Protein AF-A0A4Q4N2P2-F1 (afdb_monomer_lite)

Radius of gyration: 70.3 Å; chains: 1; bounding box: 138×31×185 Å

Sequence (192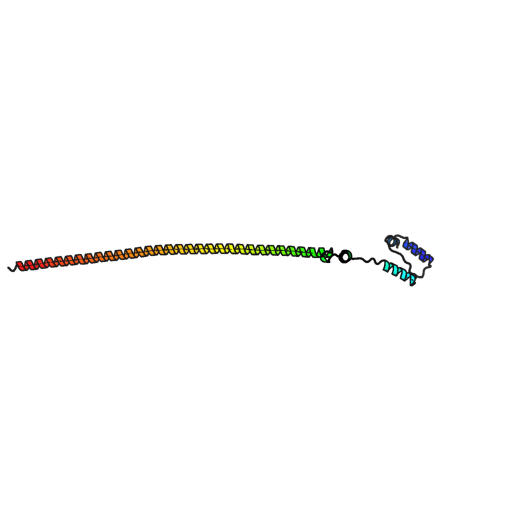 aa):
MWDITDEDIGITREKELEQKPQLWKRMIDHGSCVFRHDEGKASALKIIDYLVQMKRPVTLDIQREMVDQNLDLIDTSAGSEVASAVKAVIERYERKLEEVEKGLKEAFDQKLQVEREILEAVRKEQQEILAKQREDMQSLHVSHMQLIEEQKRRFEESQISAKEDIATELEKQKKQLKERYLRDMHDRCMVM

Structure (mmCIF, N/CA/C/O backbone):
data_AF-A0A4Q4N2P2-F1
#
_entry.id   AF-A0A4Q4N2P2-F1
#
loop_
_atom_site.group_PDB
_atom_site.id
_atom_site.type_symbol
_atom_site.label_atom_id
_atom_site.label_alt_id
_atom_site.label_comp_id
_atom_site.label_asym_id
_atom_site.label_entity_id
_atom_site.label_seq_id
_atom_site.pdbx_PDB_ins_code
_atom_site.Cartn_x
_atom_site.Cartn_y
_atom_site.Cartn_z
_atom_site.occupancy
_atom_site.B_iso_or_equiv
_atom_site.auth_seq_id
_atom_site.auth_comp_id
_atom_site.auth_asym_id
_atom_site.auth_atom_id
_atom_site.pdbx_PDB_model_num
ATOM 1 N N . MET A 1 1 ? 64.417 6.767 -47.288 1.00 48.72 1 MET A N 1
ATOM 2 C CA . MET A 1 1 ? 64.018 7.333 -48.590 1.00 48.72 1 MET A CA 1
ATOM 3 C C . MET A 1 1 ? 63.721 6.137 -49.476 1.00 48.72 1 MET A C 1
ATOM 5 O O . MET A 1 1 ? 64.627 5.348 -49.702 1.00 48.72 1 MET A O 1
ATOM 9 N N . TRP A 1 2 ? 62.451 5.886 -49.794 1.00 58.25 2 TRP A N 1
ATOM 10 C CA . TRP A 1 2 ? 62.002 4.645 -50.456 1.00 58.25 2 TRP A CA 1
ATOM 11 C C . TRP A 1 2 ? 62.152 4.704 -51.988 1.00 58.25 2 TRP A C 1
ATOM 13 O O . TRP A 1 2 ? 61.822 3.749 -52.681 1.00 58.25 2 TRP A O 1
ATOM 23 N N . ASP A 1 3 ? 62.739 5.792 -52.486 1.00 59.00 3 ASP A N 1
ATOM 24 C CA . ASP A 1 3 ? 62.852 6.171 -53.896 1.00 59.00 3 ASP A CA 1
ATOM 25 C C . ASP A 1 3 ? 64.165 5.698 -54.560 1.00 59.00 3 ASP A C 1
ATOM 27 O O . ASP A 1 3 ? 64.704 6.318 -55.467 1.00 59.00 3 ASP A O 1
ATOM 31 N N . ILE A 1 4 ? 64.749 4.607 -54.051 1.00 61.50 4 ILE A N 1
ATOM 32 C CA . ILE A 1 4 ? 66.074 4.103 -54.480 1.00 61.50 4 ILE A CA 1
ATOM 33 C C . ILE A 1 4 ? 65.929 2.937 -55.480 1.00 61.50 4 ILE A C 1
ATOM 35 O O . ILE A 1 4 ? 66.909 2.317 -55.883 1.00 61.50 4 ILE A O 1
ATOM 39 N N . THR A 1 5 ? 64.702 2.582 -55.868 1.00 66.94 5 THR A N 1
ATOM 40 C CA . THR A 1 5 ? 64.438 1.406 -56.707 1.00 66.94 5 THR A CA 1
ATOM 41 C C . THR A 1 5 ? 63.924 1.826 -58.078 1.00 66.94 5 THR A C 1
ATOM 43 O O . THR A 1 5 ? 63.040 2.668 -58.166 1.00 66.94 5 THR A O 1
ATOM 46 N N . ASP A 1 6 ? 64.458 1.196 -59.125 1.00 78.38 6 ASP A N 1
ATOM 47 C CA . ASP A 1 6 ? 63.992 1.333 -60.507 1.00 78.38 6 ASP A CA 1
ATOM 48 C C . ASP A 1 6 ? 62.477 1.064 -60.622 1.00 78.38 6 ASP A C 1
ATOM 50 O O . ASP A 1 6 ? 61.939 0.177 -59.945 1.00 78.38 6 ASP A O 1
ATOM 54 N N . GLU A 1 7 ? 61.786 1.822 -61.470 1.00 77.25 7 GLU A N 1
ATOM 55 C CA . GLU A 1 7 ? 60.324 1.826 -61.563 1.00 77.25 7 GLU A CA 1
ATOM 56 C C . GLU A 1 7 ? 59.773 0.449 -61.960 1.00 77.25 7 GLU A C 1
ATOM 58 O O . GLU A 1 7 ? 58.797 -0.024 -61.371 1.00 77.25 7 GLU A O 1
ATOM 63 N N . ASP A 1 8 ? 60.461 -0.252 -62.861 1.00 80.50 8 ASP A N 1
ATOM 64 C CA . ASP A 1 8 ? 60.086 -1.598 -63.306 1.00 80.50 8 ASP A CA 1
ATOM 65 C C . ASP A 1 8 ? 60.173 -2.636 -62.175 1.00 80.50 8 ASP A C 1
ATOM 67 O O . ASP A 1 8 ? 59.332 -3.539 -62.044 1.00 80.50 8 ASP A O 1
ATOM 71 N N . ILE A 1 9 ? 61.172 -2.488 -61.300 1.00 82.25 9 ILE A N 1
ATOM 72 C CA . ILE A 1 9 ? 61.335 -3.338 -60.116 1.00 82.25 9 ILE A CA 1
ATOM 73 C C . ILE A 1 9 ? 60.246 -3.000 -59.090 1.00 82.25 9 ILE A C 1
ATOM 75 O O . ILE A 1 9 ? 59.684 -3.909 -58.473 1.00 82.25 9 ILE A O 1
ATOM 79 N N . GLY A 1 10 ? 59.916 -1.715 -58.933 1.00 82.56 10 GLY A N 1
ATOM 80 C CA . GLY A 1 10 ? 58.815 -1.245 -58.093 1.00 82.56 10 GLY A CA 1
ATOM 81 C C . GLY A 1 10 ? 57.474 -1.857 -58.500 1.00 82.56 10 GLY A C 1
ATOM 82 O O . GLY A 1 10 ? 56.809 -2.469 -57.666 1.00 82.56 10 GLY A O 1
ATOM 83 N N . ILE A 1 11 ? 57.133 -1.800 -59.791 1.00 84.06 11 ILE A N 1
ATOM 84 C CA . ILE A 1 11 ? 55.894 -2.376 -60.344 1.00 84.06 11 ILE A CA 1
ATOM 85 C C . ILE A 1 11 ? 55.847 -3.893 -60.134 1.00 84.06 11 ILE A C 1
ATOM 87 O O . ILE A 1 11 ? 54.805 -4.456 -59.794 1.00 84.06 11 ILE A O 1
ATOM 91 N N . THR A 1 12 ? 56.974 -4.580 -60.329 1.00 86.12 12 THR A N 1
ATOM 92 C CA . THR A 1 12 ? 57.041 -6.037 -60.150 1.00 86.12 12 THR A CA 1
ATOM 93 C C . THR A 1 12 ? 56.809 -6.431 -58.689 1.00 86.12 12 THR A C 1
ATOM 95 O O . THR A 1 12 ? 56.056 -7.366 -58.415 1.00 86.12 12 THR A O 1
ATOM 98 N N . ARG A 1 13 ? 57.397 -5.689 -57.743 1.00 87.75 13 ARG A N 1
ATOM 99 C CA . ARG A 1 13 ? 57.210 -5.911 -56.300 1.00 87.75 13 ARG A CA 1
ATOM 100 C C . ARG A 1 13 ? 55.805 -5.549 -55.829 1.00 87.75 13 ARG A C 1
ATOM 102 O O . ARG A 1 13 ? 55.245 -6.267 -55.011 1.00 87.75 13 ARG A O 1
ATOM 109 N N . GLU A 1 14 ? 55.226 -4.473 -56.352 1.00 87.31 14 GLU A N 1
ATOM 110 C CA . GLU A 1 14 ? 53.842 -4.083 -56.065 1.00 87.31 14 GLU A CA 1
ATOM 111 C C . GLU A 1 14 ? 52.872 -5.196 -56.485 1.00 87.31 14 GLU A C 1
ATOM 113 O O . GLU A 1 14 ? 52.090 -5.677 -55.666 1.00 87.31 14 GLU A O 1
ATOM 118 N N . LYS A 1 15 ? 53.027 -5.736 -57.702 1.00 88.00 15 LYS A N 1
ATOM 119 C CA . LYS A 1 15 ? 52.255 -6.904 -58.158 1.00 88.00 15 LYS A CA 1
ATOM 120 C C . LYS A 1 15 ? 52.459 -8.128 -57.269 1.00 88.00 15 LYS A C 1
ATOM 122 O O . LYS A 1 15 ? 51.513 -8.866 -57.004 1.00 88.00 15 LYS A O 1
ATOM 127 N N . GLU A 1 16 ? 53.679 -8.368 -56.802 1.00 90.88 16 GLU A N 1
ATOM 128 C CA . GLU A 1 16 ? 53.975 -9.475 -55.892 1.00 90.88 16 GLU A CA 1
ATOM 129 C C . GLU A 1 16 ? 53.250 -9.320 -54.542 1.00 90.88 16 GLU A C 1
ATOM 131 O O . GLU A 1 16 ? 52.693 -10.295 -54.024 1.00 90.88 16 GLU A O 1
ATOM 136 N N . LEU A 1 17 ? 53.212 -8.100 -53.998 1.00 89.88 17 LEU A N 1
ATOM 137 C CA . LEU A 1 17 ? 52.500 -7.767 -52.763 1.00 89.88 17 LEU A CA 1
ATOM 138 C C . LEU A 1 17 ? 50.990 -7.980 -52.911 1.00 89.88 17 LEU A C 1
ATOM 140 O O . LEU A 1 17 ? 50.369 -8.569 -52.022 1.00 89.88 17 LEU A O 1
ATOM 144 N N . GLU A 1 18 ? 50.416 -7.572 -54.044 1.00 90.38 18 GLU A N 1
ATOM 145 C CA . GLU A 1 18 ? 48.990 -7.737 -54.348 1.00 90.38 18 GLU A CA 1
ATOM 146 C C . GLU A 1 18 ? 48.584 -9.194 -54.604 1.00 90.38 18 GLU A C 1
ATOM 148 O O . GLU A 1 18 ? 47.458 -9.589 -54.308 1.00 90.38 18 GLU A O 1
ATOM 153 N N . GLN A 1 19 ? 49.481 -10.018 -55.153 1.00 90.00 19 GLN A N 1
ATOM 154 C CA . GLN A 1 19 ? 49.144 -11.373 -55.600 1.00 90.00 19 GLN A CA 1
ATOM 155 C C . GLN A 1 19 ? 49.430 -12.469 -54.570 1.00 90.00 19 GLN A C 1
ATOM 157 O O . GLN A 1 19 ? 48.835 -13.549 -54.661 1.00 90.00 19 GLN A O 1
ATOM 162 N N . LYS A 1 20 ? 50.323 -12.241 -53.601 1.00 90.69 20 LYS A N 1
ATOM 163 C CA . LYS A 1 20 ? 50.701 -13.262 -52.613 1.00 90.69 20 LYS A CA 1
ATOM 164 C C . LYS A 1 20 ? 49.760 -13.263 -51.397 1.00 90.69 20 LYS A C 1
ATOM 166 O O . LYS A 1 20 ? 49.695 -12.259 -50.689 1.00 90.69 20 LYS A O 1
ATOM 171 N N . PRO A 1 21 ? 49.089 -14.392 -51.075 1.00 87.69 21 PRO A N 1
ATOM 172 C CA . PRO A 1 21 ? 48.206 -14.517 -49.905 1.00 87.69 21 PRO A CA 1
ATOM 173 C C . PRO A 1 21 ? 48.864 -14.197 -48.560 1.00 87.69 21 PRO A C 1
ATOM 175 O O . PRO A 1 21 ? 48.185 -13.746 -47.644 1.00 87.69 21 PRO A O 1
ATOM 178 N N . GLN A 1 22 ? 50.169 -14.439 -48.429 1.00 90.06 22 GLN A N 1
ATOM 179 C CA . GLN A 1 22 ? 50.944 -14.114 -47.230 1.00 90.06 22 GLN A CA 1
ATOM 180 C C . GLN A 1 22 ? 51.293 -12.619 -47.099 1.00 90.06 22 GLN A C 1
ATOM 182 O O . GLN A 1 22 ? 51.824 -12.218 -46.069 1.00 90.06 22 GLN A O 1
ATOM 187 N N . LEU A 1 23 ? 51.020 -11.817 -48.135 1.00 89.19 23 LEU A N 1
ATOM 188 C CA . LEU A 1 23 ? 51.230 -10.368 -48.173 1.00 89.19 23 LEU A CA 1
ATOM 189 C C . LEU A 1 23 ? 49.864 -9.660 -48.225 1.00 89.19 23 LEU A C 1
ATOM 191 O O . LEU A 1 23 ? 49.012 -9.912 -47.372 1.00 89.19 23 LEU A O 1
ATOM 195 N N . TRP A 1 24 ? 49.628 -8.762 -49.185 1.00 91.31 24 TRP A N 1
ATOM 196 C CA . TRP A 1 24 ? 48.447 -7.893 -49.180 1.00 91.31 24 TRP A CA 1
ATOM 197 C C . TRP A 1 24 ? 47.205 -8.524 -49.794 1.00 91.31 24 TRP A C 1
ATOM 199 O O . TRP A 1 24 ? 46.102 -8.068 -49.498 1.00 91.31 24 TRP A O 1
ATOM 209 N N . LYS A 1 25 ? 47.343 -9.610 -50.564 1.00 90.88 25 LYS A N 1
ATOM 210 C CA . LYS A 1 25 ? 46.211 -10.260 -51.239 1.00 90.88 25 LYS A CA 1
ATOM 211 C C . LYS A 1 25 ? 45.026 -10.545 -50.317 1.00 90.88 25 LYS A C 1
ATOM 213 O O . LYS A 1 25 ? 43.901 -10.222 -50.664 1.00 90.88 25 LYS A O 1
ATOM 218 N N . ARG A 1 26 ? 45.265 -11.076 -49.110 1.00 90.25 26 ARG A N 1
ATOM 219 C CA . ARG A 1 26 ? 44.179 -11.348 -48.150 1.00 90.25 26 ARG A CA 1
A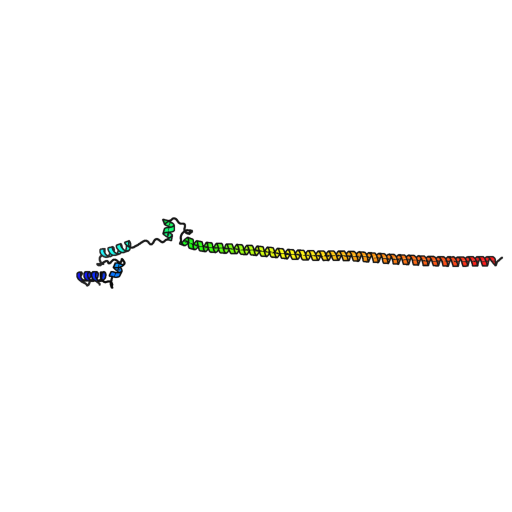TOM 220 C C . ARG A 1 26 ? 43.415 -10.087 -47.755 1.00 90.25 26 ARG A C 1
ATOM 222 O O . ARG A 1 26 ? 42.204 -10.152 -47.606 1.00 90.25 26 ARG A O 1
ATOM 229 N N . MET A 1 27 ? 44.102 -8.960 -47.580 1.00 88.62 27 MET A N 1
ATOM 230 C CA . MET A 1 27 ? 43.456 -7.689 -47.241 1.00 88.62 27 MET A CA 1
ATOM 231 C C . MET A 1 27 ? 42.664 -7.143 -48.432 1.00 88.62 27 MET A C 1
ATOM 233 O O . MET A 1 27 ? 41.554 -6.645 -48.245 1.00 88.62 27 MET A O 1
ATOM 237 N N . ILE A 1 28 ? 43.202 -7.286 -49.646 1.00 90.62 28 ILE A N 1
ATOM 238 C CA . ILE A 1 28 ? 42.542 -6.879 -50.894 1.00 90.62 28 ILE A CA 1
ATOM 239 C C . ILE A 1 28 ? 41.270 -7.700 -51.127 1.00 90.62 28 ILE A C 1
ATOM 241 O O . ILE A 1 28 ? 40.208 -7.126 -51.355 1.00 90.62 28 ILE A O 1
ATOM 245 N N . ASP A 1 29 ? 41.342 -9.023 -50.958 1.00 90.62 29 ASP A N 1
ATOM 246 C CA . ASP A 1 29 ? 40.195 -9.933 -51.078 1.00 90.62 29 ASP A CA 1
ATOM 247 C C . ASP A 1 29 ? 39.065 -9.583 -50.080 1.00 90.62 29 ASP A C 1
ATOM 249 O O . ASP A 1 29 ? 37.898 -9.863 -50.343 1.00 90.62 29 ASP A O 1
ATOM 253 N N . HIS A 1 30 ? 39.392 -8.934 -48.953 1.00 88.00 30 HIS A N 1
ATOM 254 C CA . HIS A 1 30 ? 38.433 -8.463 -47.940 1.00 88.00 30 HIS A CA 1
ATOM 255 C C . HIS A 1 30 ? 38.073 -6.970 -48.081 1.00 88.00 30 HIS A C 1
ATOM 257 O O . HIS A 1 30 ? 37.510 -6.379 -47.159 1.00 88.00 30 HIS A O 1
ATOM 263 N N . GLY A 1 31 ? 38.367 -6.355 -49.231 1.00 84.38 31 GLY A N 1
ATOM 264 C CA . GLY A 1 31 ? 37.909 -5.006 -49.579 1.00 84.38 31 GLY A CA 1
ATOM 265 C C . GLY A 1 31 ? 38.900 -3.875 -49.298 1.00 84.38 31 GLY A C 1
ATOM 266 O O . GLY A 1 31 ? 38.505 -2.710 -49.323 1.00 84.38 31 GLY A O 1
ATOM 267 N N . SER A 1 32 ? 40.173 -4.180 -49.034 1.00 87.44 32 SER A N 1
ATOM 268 C CA . SER A 1 32 ? 41.221 -3.149 -48.979 1.00 87.44 32 SER A CA 1
ATOM 269 C C . SER A 1 32 ? 41.637 -2.722 -50.388 1.00 87.44 32 SER A C 1
ATOM 271 O O . SER A 1 32 ? 41.771 -3.557 -51.278 1.00 87.44 32 SER A O 1
ATOM 273 N N . CYS A 1 33 ? 41.899 -1.431 -50.589 1.00 86.94 33 CYS A N 1
ATOM 274 C CA . CYS A 1 33 ? 42.410 -0.902 -51.855 1.00 86.94 33 CYS A CA 1
ATOM 275 C C . CYS A 1 33 ? 43.874 -0.475 -51.716 1.00 86.94 33 CYS A C 1
ATOM 277 O O . CYS A 1 33 ? 44.272 0.062 -50.681 1.00 86.94 33 CYS A O 1
ATOM 279 N N . VAL A 1 34 ? 44.663 -0.699 -52.766 1.00 89.00 34 VAL A N 1
ATOM 280 C CA . VAL A 1 34 ? 46.078 -0.312 -52.837 1.00 89.00 34 VAL A CA 1
ATOM 281 C C . VAL A 1 34 ? 46.202 0.974 -53.650 1.00 89.00 34 VAL A C 1
ATOM 283 O O . VAL A 1 34 ? 45.580 1.116 -54.701 1.00 89.00 34 VAL A O 1
ATOM 286 N N . PHE A 1 35 ? 46.995 1.923 -53.150 1.00 87.69 35 PHE A N 1
ATOM 287 C CA . PHE A 1 35 ? 47.284 3.185 -53.823 1.00 87.69 35 PHE A CA 1
ATOM 288 C C . PHE A 1 35 ? 48.783 3.461 -53.779 1.00 87.69 35 PHE A C 1
ATOM 290 O O . PHE A 1 35 ? 49.384 3.478 -52.703 1.00 87.69 35 PHE A O 1
ATOM 297 N N . ARG A 1 36 ? 49.375 3.740 -54.941 1.00 85.25 36 ARG A N 1
ATOM 298 C CA . ARG A 1 36 ? 50.762 4.197 -55.042 1.00 85.25 36 ARG A CA 1
ATOM 299 C C . ARG A 1 36 ? 50.847 5.700 -54.769 1.00 85.25 36 ARG A C 1
ATOM 301 O O . ARG A 1 36 ? 50.090 6.484 -55.344 1.00 85.25 36 ARG A O 1
ATOM 308 N N . HIS A 1 37 ? 51.782 6.095 -53.907 1.00 84.12 37 HIS A N 1
ATOM 309 C CA . HIS A 1 37 ? 52.100 7.494 -53.625 1.00 84.12 37 HIS A CA 1
ATOM 310 C C . HIS A 1 37 ? 53.485 7.833 -54.184 1.00 84.12 37 HIS A C 1
ATOM 312 O O . HIS A 1 37 ? 54.460 7.166 -53.853 1.00 84.12 37 HIS A O 1
ATOM 318 N N . ASP A 1 38 ? 53.547 8.855 -55.034 1.00 81.38 38 ASP A N 1
ATOM 319 C CA . ASP A 1 38 ? 54.737 9.312 -55.769 1.00 81.38 38 ASP A CA 1
ATOM 320 C C . ASP A 1 38 ? 55.337 10.603 -55.177 1.00 81.38 38 ASP A C 1
ATOM 322 O O . ASP A 1 38 ? 55.904 11.412 -55.904 1.00 81.38 38 ASP A O 1
ATOM 326 N N . GLU A 1 39 ? 55.118 10.859 -53.879 1.00 72.81 39 GLU A N 1
ATOM 327 C CA . GLU A 1 39 ? 55.451 12.120 -53.177 1.00 72.81 39 GLU A CA 1
ATOM 328 C C . GLU A 1 39 ? 54.764 13.379 -53.764 1.00 72.81 39 GLU A C 1
ATOM 330 O O . GLU A 1 39 ? 54.878 14.488 -53.236 1.00 72.81 39 GLU A O 1
ATOM 335 N N . GLY A 1 40 ? 53.965 13.211 -54.822 1.00 85.75 40 GLY A N 1
ATOM 336 C CA . GLY A 1 40 ? 53.222 14.255 -55.499 1.00 85.75 40 GLY A CA 1
ATOM 337 C C . GLY A 1 40 ? 51.881 14.572 -54.839 1.00 85.75 40 GLY A C 1
ATOM 338 O O . GLY A 1 40 ? 51.174 13.720 -54.295 1.00 85.75 40 GLY A O 1
ATOM 339 N N . LYS A 1 41 ? 51.459 15.835 -54.966 1.00 88.56 41 LYS A N 1
ATOM 340 C CA . LYS A 1 41 ? 50.161 16.314 -54.457 1.00 88.56 41 LYS A CA 1
ATOM 341 C C . LYS A 1 41 ? 48.978 15.545 -55.057 1.00 88.56 41 LYS A C 1
ATOM 343 O O . LYS A 1 41 ? 47.979 15.328 -54.378 1.00 88.56 41 LYS A O 1
ATOM 348 N N . ALA A 1 42 ? 49.078 15.143 -56.324 1.00 87.88 42 ALA A N 1
ATOM 349 C CA . ALA A 1 42 ? 47.996 14.459 -57.026 1.00 87.88 42 ALA A CA 1
ATOM 350 C C . ALA A 1 42 ? 47.730 13.048 -56.474 1.00 87.88 42 ALA A C 1
ATOM 352 O O . ALA A 1 42 ? 46.571 12.685 -56.279 1.00 87.88 42 ALA A O 1
ATOM 353 N N . SER A 1 43 ? 48.771 12.261 -56.189 1.00 87.38 43 SER A N 1
ATOM 354 C CA . SER A 1 43 ? 48.608 10.927 -55.596 1.00 87.38 43 SER A CA 1
ATOM 355 C C . SER A 1 43 ? 48.155 11.007 -54.134 1.00 87.38 43 SER A C 1
ATOM 357 O O . SER A 1 43 ? 47.284 10.239 -53.730 1.00 87.38 43 SER A O 1
ATOM 359 N N . ALA A 1 44 ? 48.643 11.992 -53.369 1.00 88.00 44 ALA A N 1
ATOM 360 C CA . ALA A 1 44 ? 48.179 12.237 -52.002 1.00 88.00 44 ALA A CA 1
ATOM 361 C C . ALA A 1 44 ? 46.678 12.573 -51.948 1.00 88.00 44 ALA A C 1
ATOM 363 O O . ALA A 1 44 ? 45.945 12.008 -51.137 1.00 88.00 44 ALA A O 1
ATOM 364 N N . LEU A 1 45 ? 46.202 13.454 -52.838 1.00 90.94 45 LEU A N 1
ATOM 365 C CA . LEU A 1 45 ? 44.783 13.822 -52.897 1.00 90.94 45 LEU A CA 1
ATOM 366 C C . LEU A 1 45 ? 43.889 12.632 -53.257 1.00 90.94 45 LEU A C 1
ATOM 368 O O . LEU A 1 45 ? 42.847 12.470 -52.634 1.00 90.94 45 LEU A O 1
ATOM 372 N N . LYS A 1 46 ? 44.319 11.749 -54.170 1.00 88.25 46 LYS A N 1
ATOM 373 C CA . LYS A 1 46 ? 43.566 10.526 -54.504 1.00 88.25 46 LYS A CA 1
ATOM 374 C C . LYS A 1 46 ? 43.330 9.628 -53.286 1.00 88.25 46 LYS A C 1
ATOM 376 O O . LYS A 1 46 ? 42.238 9.088 -53.131 1.00 88.25 46 LYS A O 1
ATOM 381 N N . ILE A 1 47 ? 44.334 9.480 -52.421 1.00 89.38 47 ILE A N 1
ATOM 382 C CA . ILE A 1 47 ? 44.213 8.686 -51.189 1.00 89.38 47 ILE A CA 1
ATOM 383 C C . ILE A 1 47 ? 43.236 9.360 -50.218 1.00 89.38 47 ILE A C 1
ATOM 385 O O . ILE A 1 47 ? 42.375 8.696 -49.644 1.00 89.38 47 ILE A O 1
ATOM 389 N N . ILE A 1 48 ? 43.340 10.682 -50.051 1.00 88.25 48 ILE A N 1
ATOM 390 C CA . ILE A 1 48 ? 42.449 11.449 -49.169 1.00 88.25 48 ILE A CA 1
ATOM 391 C C . ILE A 1 48 ? 40.997 11.369 -49.655 1.00 88.25 48 ILE A C 1
ATOM 393 O O . ILE A 1 48 ? 40.111 11.087 -48.851 1.00 88.25 48 ILE A O 1
ATOM 397 N N . ASP A 1 49 ? 40.751 11.554 -50.952 1.00 88.81 49 ASP A N 1
ATOM 398 C CA . ASP A 1 49 ? 39.409 11.479 -51.538 1.00 88.81 49 ASP A CA 1
ATOM 399 C C . ASP A 1 49 ? 38.777 10.102 -51.311 1.00 88.81 49 ASP A C 1
ATOM 401 O O . ASP A 1 49 ? 37.619 10.014 -50.899 1.00 88.81 49 ASP A O 1
ATOM 405 N N . TYR A 1 50 ? 39.550 9.026 -51.490 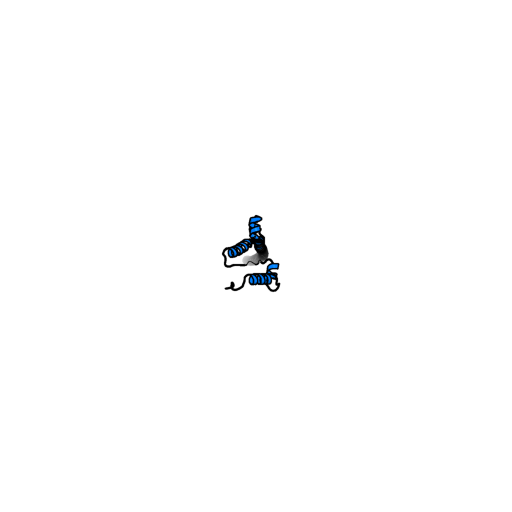1.00 87.50 50 TYR A N 1
ATOM 406 C CA . TYR A 1 50 ? 39.100 7.666 -51.195 1.00 87.50 50 TYR A CA 1
ATOM 407 C C . TYR A 1 50 ? 38.696 7.494 -49.720 1.00 87.50 50 TYR A C 1
ATOM 409 O O . TYR A 1 50 ? 37.620 6.971 -49.422 1.00 87.50 50 TYR A O 1
ATOM 417 N N . LEU A 1 51 ? 39.510 7.988 -48.781 1.00 85.19 51 LEU A N 1
ATOM 418 C CA . LEU A 1 51 ? 39.216 7.899 -47.345 1.00 85.19 51 LEU A CA 1
ATOM 419 C C . LEU A 1 51 ? 37.989 8.723 -46.938 1.00 85.19 51 LEU A C 1
ATOM 421 O O . LEU A 1 51 ? 37.200 8.290 -46.096 1.00 85.19 51 LEU A O 1
ATOM 425 N N . VAL A 1 52 ? 37.805 9.903 -47.532 1.00 84.56 52 VAL A N 1
ATOM 426 C CA . VAL A 1 52 ? 36.635 10.751 -47.272 1.00 84.56 52 VAL A CA 1
ATOM 427 C C . VAL A 1 52 ? 35.363 10.090 -47.803 1.00 84.56 52 VAL A C 1
ATOM 429 O O . VAL A 1 52 ? 34.350 10.088 -47.105 1.00 84.56 52 VAL A O 1
ATOM 432 N N . GLN A 1 53 ? 35.420 9.468 -48.983 1.00 82.38 53 GLN A N 1
ATOM 433 C CA . GLN A 1 53 ? 34.297 8.720 -49.562 1.00 82.38 53 GLN A CA 1
ATOM 434 C C . GLN A 1 53 ? 33.961 7.444 -48.777 1.00 82.38 53 GLN A C 1
ATOM 436 O O . GLN A 1 53 ? 32.807 7.019 -48.756 1.00 82.38 53 GLN A O 1
ATOM 441 N N . MET A 1 54 ? 34.938 6.849 -48.084 1.00 75.00 54 MET A N 1
ATOM 442 C CA . MET A 1 54 ? 34.717 5.684 -47.223 1.00 75.00 54 MET A CA 1
ATOM 443 C C . MET A 1 54 ? 33.946 5.987 -45.933 1.00 75.00 54 MET A C 1
ATOM 445 O O . MET A 1 54 ? 33.511 5.040 -45.270 1.00 75.00 54 MET A O 1
ATOM 449 N N . LYS A 1 55 ? 33.736 7.260 -45.555 1.00 69.38 55 LYS A N 1
ATOM 450 C CA . LYS A 1 55 ? 32.881 7.596 -44.407 1.00 69.38 55 LYS A CA 1
ATOM 451 C C . LYS A 1 55 ? 31.449 7.138 -44.673 1.00 69.38 55 LYS A C 1
ATOM 453 O O . LYS A 1 55 ? 30.646 7.850 -45.267 1.00 69.38 55 LYS A O 1
ATOM 458 N N . ARG A 1 56 ? 31.105 5.964 -44.151 1.00 67.56 56 ARG A N 1
ATOM 459 C CA . ARG A 1 56 ? 29.712 5.576 -43.955 1.00 67.56 56 ARG A CA 1
ATOM 460 C C . ARG A 1 56 ? 29.219 6.281 -42.694 1.00 67.56 56 ARG A C 1
ATOM 462 O O . ARG A 1 56 ? 29.787 6.033 -41.629 1.00 67.56 56 ARG A O 1
ATOM 469 N N . PRO A 1 57 ? 28.217 7.170 -42.776 1.00 68.56 57 PRO A N 1
ATOM 470 C CA . PRO A 1 57 ? 27.577 7.665 -41.571 1.00 68.56 57 PRO A CA 1
ATOM 471 C C . PRO A 1 57 ? 26.954 6.465 -40.854 1.00 68.56 57 PRO A C 1
ATOM 473 O O . PRO A 1 57 ? 26.090 5.785 -41.401 1.00 68.56 57 PRO A O 1
ATOM 476 N N . VAL A 1 58 ? 27.438 6.165 -39.650 1.00 73.06 58 VAL A N 1
ATOM 477 C CA . VAL A 1 58 ? 26.777 5.206 -38.764 1.00 73.06 58 VAL A CA 1
ATOM 478 C C . VAL A 1 58 ? 25.649 5.974 -38.093 1.00 73.06 58 VAL A C 1
ATOM 480 O O . VAL A 1 58 ? 25.881 6.738 -37.160 1.00 73.06 58 VAL A O 1
ATOM 483 N N . THR A 1 59 ? 24.441 5.837 -38.626 1.00 76.88 59 THR A N 1
ATOM 484 C CA . THR A 1 59 ? 23.231 6.334 -37.971 1.00 76.88 59 THR A CA 1
ATOM 485 C C . THR A 1 59 ? 22.934 5.433 -36.785 1.00 76.88 59 THR A C 1
ATOM 487 O O . THR A 1 59 ? 22.781 4.224 -36.962 1.00 76.88 59 THR A O 1
ATOM 490 N N . LEU A 1 60 ? 22.879 6.001 -35.581 1.00 80.88 60 LEU A N 1
ATOM 491 C CA . LEU A 1 60 ? 22.467 5.248 -34.400 1.00 80.88 60 LEU A CA 1
ATOM 492 C C . LEU A 1 60 ? 20.983 4.893 -34.517 1.00 80.88 60 LEU A C 1
ATOM 494 O O . LEU A 1 60 ? 20.192 5.711 -34.991 1.00 80.88 60 LEU A O 1
ATOM 498 N N . ASP A 1 61 ? 20.593 3.720 -34.025 1.00 83.12 61 ASP A N 1
ATOM 499 C CA . ASP A 1 61 ? 19.196 3.275 -34.091 1.00 83.12 61 ASP A CA 1
ATOM 500 C C . ASP A 1 61 ? 18.250 4.261 -33.391 1.00 83.12 61 ASP A C 1
ATOM 502 O O . ASP A 1 61 ? 17.206 4.583 -33.943 1.00 83.12 61 ASP A O 1
ATOM 506 N N . ILE A 1 62 ? 18.667 4.871 -32.272 1.00 84.25 62 ILE A N 1
ATOM 507 C CA . ILE A 1 62 ? 17.887 5.921 -31.591 1.00 84.25 62 ILE A CA 1
ATOM 508 C C . ILE A 1 62 ? 17.658 7.162 -32.469 1.00 84.25 62 ILE A C 1
ATOM 510 O O . ILE A 1 62 ? 16.594 7.768 -32.427 1.00 84.25 62 ILE A O 1
ATOM 514 N N . GLN A 1 63 ? 18.636 7.542 -33.298 1.00 82.75 63 GLN A N 1
ATOM 515 C CA . GLN A 1 63 ? 18.493 8.682 -34.208 1.00 82.75 63 GLN A CA 1
ATOM 516 C C . GLN A 1 63 ? 17.538 8.337 -35.346 1.00 82.75 63 GLN A C 1
ATOM 518 O O . GLN A 1 63 ? 16.709 9.161 -35.711 1.00 82.75 63 GLN A O 1
ATOM 523 N N . ARG A 1 64 ? 17.610 7.107 -35.862 1.00 87.00 64 ARG A N 1
ATOM 524 C CA . ARG A 1 64 ? 16.668 6.606 -36.864 1.00 87.00 64 ARG A CA 1
ATOM 525 C C . ARG A 1 64 ? 15.245 6.514 -36.302 1.00 87.00 64 ARG A C 1
ATOM 527 O O . ARG A 1 64 ? 14.297 6.912 -36.964 1.00 87.00 64 ARG A O 1
ATOM 534 N N . GLU A 1 65 ? 15.080 6.009 -35.085 1.00 88.19 65 GLU A N 1
ATOM 535 C CA . GLU A 1 65 ? 13.783 5.905 -34.407 1.00 88.19 65 GLU A CA 1
ATOM 536 C C . GLU A 1 65 ? 13.165 7.289 -34.146 1.00 88.19 65 GLU A C 1
ATOM 538 O O . GLU A 1 65 ? 12.008 7.525 -34.485 1.00 88.19 65 GLU A O 1
ATOM 543 N N . MET A 1 66 ? 13.941 8.240 -33.627 1.00 89.69 66 MET A N 1
ATOM 544 C CA . MET A 1 66 ? 13.415 9.570 -33.306 1.00 89.69 66 MET A CA 1
ATOM 545 C C . MET A 1 66 ? 13.216 10.463 -34.532 1.00 89.69 66 MET A C 1
ATOM 547 O O . MET A 1 66 ? 12.233 11.192 -34.605 1.00 89.69 66 MET A O 1
ATOM 551 N N . VAL A 1 67 ? 14.149 10.445 -35.488 1.00 88.38 67 VAL A N 1
ATOM 552 C CA . VAL A 1 67 ? 14.142 11.378 -36.629 1.00 88.38 67 VAL A CA 1
ATOM 553 C C . VAL A 1 67 ? 13.401 10.793 -37.827 1.00 88.38 67 VAL A C 1
ATOM 555 O O . VAL A 1 67 ? 12.560 11.474 -38.407 1.00 88.38 67 VAL A O 1
ATOM 558 N N . ASP A 1 68 ? 13.676 9.538 -38.193 1.00 88.50 68 ASP A N 1
ATOM 559 C CA . ASP A 1 68 ? 13.091 8.941 -39.401 1.00 88.50 68 ASP A CA 1
ATOM 560 C C . ASP A 1 68 ? 11.716 8.317 -39.126 1.00 88.50 68 ASP A C 1
ATOM 562 O O . ASP A 1 68 ? 10.856 8.308 -40.007 1.00 88.50 68 ASP A O 1
ATOM 566 N N . GLN A 1 69 ? 11.497 7.794 -37.914 1.00 88.00 69 GLN A N 1
ATOM 567 C CA . GLN A 1 69 ? 10.234 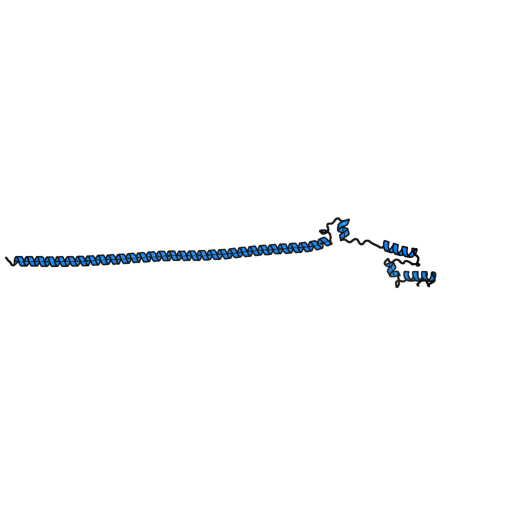7.149 -37.524 1.00 88.00 69 GLN A CA 1
ATOM 568 C C . GLN A 1 69 ? 9.337 8.042 -36.652 1.00 88.00 69 GLN A C 1
ATOM 570 O O . GLN A 1 69 ? 8.215 7.639 -36.357 1.00 88.00 69 GLN A O 1
ATOM 575 N N . ASN A 1 70 ? 9.788 9.251 -36.284 1.00 87.69 70 ASN A N 1
ATOM 576 C CA . ASN A 1 70 ? 9.073 10.179 -35.394 1.00 87.69 70 ASN A CA 1
ATOM 577 C C . ASN A 1 70 ? 8.588 9.520 -34.089 1.00 87.69 70 ASN A C 1
ATOM 579 O O . ASN A 1 70 ? 7.496 9.820 -33.605 1.00 87.69 70 ASN A O 1
ATOM 583 N N . LEU A 1 71 ? 9.379 8.602 -33.528 1.00 87.31 71 LEU A N 1
ATOM 584 C CA . LEU A 1 71 ? 9.106 8.062 -32.201 1.00 87.31 71 LEU A CA 1
ATOM 585 C C . LEU A 1 71 ? 9.534 9.073 -31.136 1.00 87.31 71 LEU A C 1
ATOM 587 O O . LEU A 1 71 ? 10.611 9.672 -31.221 1.00 87.31 71 LEU A O 1
ATOM 591 N N . ASP A 1 72 ? 8.711 9.224 -30.102 1.00 84.38 72 ASP A N 1
ATOM 592 C CA . ASP A 1 72 ? 9.120 9.951 -28.908 1.00 84.38 72 ASP A CA 1
ATOM 593 C C . ASP A 1 72 ? 10.252 9.198 -28.205 1.00 84.38 72 ASP A C 1
ATOM 595 O O . ASP A 1 72 ? 10.351 7.972 -28.266 1.00 84.38 72 ASP A O 1
ATOM 599 N N . LEU A 1 73 ? 11.111 9.930 -27.486 1.00 83.00 73 LEU A N 1
ATOM 600 C CA . LEU A 1 73 ? 12.280 9.352 -26.812 1.00 83.00 73 LEU A CA 1
ATOM 601 C C . LEU A 1 73 ? 11.911 8.152 -25.923 1.00 83.00 73 LEU A C 1
ATOM 603 O O . LEU A 1 73 ? 12.686 7.205 -25.833 1.00 83.00 73 LEU A O 1
ATOM 607 N N . ILE A 1 74 ? 10.739 8.180 -25.283 1.00 78.69 74 ILE A N 1
ATOM 608 C CA . ILE A 1 74 ? 10.269 7.110 -24.394 1.00 78.69 74 ILE A CA 1
ATOM 609 C C . ILE A 1 74 ? 9.825 5.844 -25.143 1.00 78.69 74 ILE A C 1
ATOM 611 O O . ILE A 1 74 ? 9.888 4.758 -24.573 1.00 78.69 74 ILE A O 1
ATOM 615 N N . ASP A 1 75 ? 9.444 5.985 -26.412 1.00 80.38 75 ASP A N 1
ATOM 616 C CA . ASP A 1 75 ? 8.968 4.905 -27.282 1.00 80.38 75 ASP A CA 1
ATOM 617 C C . ASP A 1 75 ? 10.093 4.305 -28.142 1.00 80.38 75 ASP A C 1
ATOM 619 O O . ASP A 1 75 ? 9.890 3.310 -28.837 1.00 80.38 75 ASP A O 1
ATOM 623 N N . THR A 1 76 ? 11.297 4.885 -28.079 1.00 87.12 76 THR A N 1
ATOM 624 C CA . THR A 1 76 ? 12.511 4.294 -28.663 1.00 87.12 76 THR A CA 1
ATOM 625 C C . THR A 1 76 ? 12.869 2.980 -27.969 1.00 87.12 76 THR A C 1
ATOM 627 O O . THR A 1 76 ? 12.544 2.774 -26.799 1.00 87.12 76 THR A O 1
ATOM 630 N N . SER A 1 77 ? 13.613 2.099 -28.638 1.00 83.44 77 SER A N 1
ATOM 631 C CA . SER A 1 77 ? 14.052 0.821 -28.057 1.00 83.44 77 SER A CA 1
ATOM 632 C C . SER A 1 77 ? 14.849 1.028 -26.758 1.00 83.44 77 SER A C 1
ATOM 634 O O . SER A 1 77 ? 14.641 0.333 -25.763 1.00 83.44 77 SER A O 1
ATOM 636 N N . ALA A 1 78 ? 15.719 2.043 -26.733 1.00 81.50 78 ALA A N 1
ATOM 637 C CA . ALA A 1 78 ? 16.473 2.424 -25.540 1.00 81.50 78 ALA A CA 1
ATOM 638 C C . ALA A 1 78 ? 15.585 3.078 -24.463 1.00 81.50 78 ALA A C 1
ATOM 640 O O . ALA A 1 78 ? 15.776 2.836 -23.270 1.00 81.50 78 ALA A O 1
ATOM 641 N N . GLY A 1 79 ? 14.607 3.890 -24.875 1.00 82.56 79 GLY A N 1
ATOM 642 C CA . GLY A 1 79 ? 13.637 4.527 -23.986 1.00 82.56 79 GLY A CA 1
ATOM 643 C C . GLY A 1 79 ? 12.713 3.526 -23.303 1.00 82.56 79 GLY A C 1
ATOM 644 O O . GLY A 1 79 ? 12.519 3.608 -22.091 1.00 82.56 79 GLY A O 1
ATOM 645 N N . SER A 1 80 ? 12.224 2.534 -24.047 1.00 81.81 80 SER A N 1
ATOM 646 C CA . SER A 1 80 ? 11.360 1.465 -23.551 1.00 81.81 80 SER A CA 1
ATOM 647 C C . SER A 1 80 ? 12.062 0.613 -22.495 1.00 81.81 80 SER A C 1
ATOM 649 O O . SER A 1 80 ? 11.451 0.270 -21.484 1.00 81.81 80 SER A O 1
ATOM 651 N N . GLU A 1 81 ? 13.351 0.313 -22.671 1.00 83.19 81 GLU A N 1
ATOM 652 C CA . GLU A 1 81 ? 14.130 -0.437 -21.679 1.00 83.19 81 GLU A CA 1
ATOM 653 C C . GLU A 1 81 ? 14.184 0.317 -20.339 1.00 83.19 81 GLU A C 1
ATOM 655 O O . GLU A 1 81 ? 13.840 -0.230 -19.288 1.00 83.19 81 GLU A O 1
ATOM 660 N N . VAL A 1 82 ? 14.514 1.613 -20.372 1.00 82.56 82 VAL A N 1
ATOM 661 C CA . VAL A 1 82 ? 14.541 2.465 -19.171 1.00 82.56 82 VAL A CA 1
ATOM 662 C C . VAL A 1 82 ? 13.140 2.627 -18.574 1.00 82.56 82 VAL A C 1
ATOM 664 O O . VAL A 1 82 ? 12.962 2.513 -17.359 1.00 82.56 82 VAL A O 1
ATOM 667 N N . ALA A 1 83 ? 12.126 2.848 -19.411 1.00 82.38 83 ALA A N 1
ATOM 668 C CA . ALA A 1 83 ? 10.739 2.983 -18.982 1.00 82.38 83 ALA A CA 1
ATOM 669 C C . ALA A 1 83 ? 10.211 1.696 -18.331 1.00 82.38 83 ALA A C 1
ATOM 671 O O . ALA A 1 83 ? 9.444 1.771 -17.371 1.00 82.38 83 ALA A O 1
ATOM 672 N N . SER A 1 84 ? 10.641 0.521 -18.798 1.00 84.38 84 SER A N 1
ATOM 673 C CA . SER A 1 84 ? 10.265 -0.769 -18.212 1.00 84.38 84 SER A CA 1
ATOM 674 C C . SER A 1 84 ? 10.795 -0.923 -16.783 1.00 84.38 84 SER A C 1
ATOM 676 O O . SER A 1 84 ? 10.046 -1.312 -15.885 1.00 84.38 84 SER A O 1
ATOM 678 N N . ALA A 1 85 ? 12.045 -0.517 -16.537 1.00 84.25 85 ALA A N 1
ATOM 679 C CA . ALA A 1 85 ? 12.639 -0.531 -15.206 1.00 84.25 85 ALA A CA 1
ATOM 680 C C . ALA A 1 85 ? 11.899 0.424 -14.257 1.00 84.25 85 ALA A C 1
ATOM 682 O O . ALA A 1 85 ? 11.604 0.066 -13.116 1.00 84.25 85 ALA A O 1
ATOM 683 N N . VAL A 1 86 ? 11.538 1.618 -14.739 1.00 86.44 86 VAL A N 1
ATOM 684 C CA . VAL A 1 86 ? 10.750 2.589 -13.967 1.00 86.44 86 VAL A CA 1
ATOM 685 C C . VAL A 1 86 ? 9.350 2.047 -13.658 1.00 86.44 86 VAL A C 1
ATOM 687 O O . VAL A 1 86 ? 8.921 2.119 -12.508 1.00 86.44 86 VAL A O 1
ATOM 690 N N . LYS A 1 87 ? 8.659 1.440 -14.632 1.00 86.00 87 LYS A N 1
ATOM 691 C CA . LYS A 1 87 ? 7.347 0.799 -14.419 1.00 86.00 87 LYS A CA 1
ATOM 692 C C . LYS A 1 87 ? 7.415 -0.314 -13.375 1.00 86.00 87 LYS A C 1
ATOM 694 O O . LYS A 1 87 ? 6.612 -0.318 -12.449 1.00 86.00 87 LYS A O 1
ATOM 699 N N . ALA A 1 88 ? 8.414 -1.193 -13.451 1.00 90.19 88 ALA A N 1
ATOM 700 C CA . ALA A 1 88 ? 8.599 -2.261 -12.469 1.00 90.19 88 ALA A CA 1
ATOM 701 C C . ALA A 1 88 ? 8.831 -1.718 -11.046 1.00 90.19 88 ALA A C 1
ATOM 703 O O . ALA A 1 88 ? 8.376 -2.303 -10.059 1.00 90.19 88 ALA A O 1
ATOM 704 N N . VAL A 1 89 ? 9.532 -0.585 -10.925 1.00 91.38 89 VAL A N 1
ATOM 705 C CA . VAL A 1 89 ? 9.704 0.111 -9.646 1.00 91.38 89 VAL A CA 1
ATOM 706 C C . VAL A 1 89 ? 8.369 0.662 -9.147 1.00 91.38 89 VAL A C 1
ATOM 708 O O . VAL A 1 89 ? 8.036 0.420 -7.988 1.00 91.38 89 VAL A O 1
ATOM 711 N N . ILE A 1 90 ? 7.595 1.340 -9.999 1.00 91.38 90 ILE A N 1
ATOM 712 C CA . ILE A 1 90 ? 6.265 1.868 -9.653 1.00 91.38 90 ILE A CA 1
ATOM 713 C C . ILE A 1 90 ? 5.358 0.740 -9.147 1.00 91.38 90 ILE A C 1
ATOM 715 O O . ILE A 1 90 ? 4.907 0.806 -8.007 1.00 91.38 90 ILE A O 1
ATOM 719 N N . GLU A 1 91 ? 5.210 -0.349 -9.903 1.00 94.50 91 GLU A N 1
ATOM 720 C CA . GLU A 1 91 ? 4.383 -1.505 -9.516 1.00 94.50 91 GLU A CA 1
ATOM 721 C C . GLU A 1 91 ? 4.831 -2.150 -8.195 1.00 94.50 91 GLU A C 1
ATOM 723 O O . GLU A 1 91 ? 4.037 -2.725 -7.443 1.00 94.50 91 GLU A O 1
ATOM 728 N N . ARG A 1 92 ? 6.135 -2.118 -7.897 1.00 95.38 92 ARG A N 1
ATOM 729 C CA . ARG A 1 92 ? 6.660 -2.608 -6.618 1.00 95.38 92 ARG A CA 1
ATOM 730 C C . ARG A 1 92 ? 6.268 -1.683 -5.469 1.00 95.38 92 ARG A C 1
ATOM 732 O O . ARG A 1 92 ? 5.996 -2.176 -4.376 1.00 95.38 92 ARG A O 1
ATOM 739 N N . TYR A 1 93 ? 6.298 -0.370 -5.678 1.00 94.31 93 TYR A N 1
ATOM 740 C CA . TYR A 1 93 ? 5.898 0.598 -4.659 1.00 94.31 93 TYR A CA 1
ATOM 741 C C . TYR A 1 93 ? 4.384 0.614 -4.445 1.00 94.31 93 TYR A C 1
ATOM 743 O O . TYR A 1 93 ? 3.966 0.670 -3.294 1.00 94.31 93 TYR A O 1
ATOM 751 N N . GLU A 1 94 ? 3.584 0.469 -5.499 1.00 95.44 94 GLU A N 1
ATOM 752 C CA . GLU A 1 94 ? 2.126 0.322 -5.401 1.00 95.44 94 GLU A CA 1
ATOM 753 C C . GLU A 1 94 ? 1.746 -0.900 -4.559 1.00 95.44 94 GLU A C 1
ATOM 755 O O . GLU A 1 94 ? 1.029 -0.765 -3.573 1.00 95.44 94 GLU A O 1
ATOM 760 N N . ARG A 1 95 ? 2.342 -2.069 -4.828 1.00 95.94 95 ARG A N 1
ATOM 761 C CA . ARG A 1 95 ? 2.123 -3.270 -3.999 1.00 95.94 95 ARG A CA 1
ATOM 762 C C . ARG A 1 95 ? 2.511 -3.078 -2.534 1.00 95.94 95 ARG A C 1
ATOM 764 O O . ARG A 1 95 ? 1.830 -3.577 -1.645 1.00 95.94 95 ARG A O 1
ATOM 771 N N . LYS A 1 96 ? 3.609 -2.365 -2.265 1.00 94.94 96 LYS A N 1
ATOM 772 C CA . LYS A 1 96 ? 4.017 -2.052 -0.887 1.00 94.94 96 LYS A CA 1
ATOM 773 C C . LYS A 1 96 ? 3.035 -1.106 -0.203 1.00 94.94 96 LYS A C 1
ATOM 775 O O . LYS A 1 96 ? 2.803 -1.259 0.989 1.00 94.94 96 LYS A O 1
ATOM 780 N N . LEU A 1 97 ? 2.499 -0.126 -0.930 1.00 95.81 97 LEU A N 1
ATOM 781 C CA . LEU A 1 97 ? 1.475 0.773 -0.404 1.00 95.81 97 LEU A CA 1
ATOM 782 C C . LEU A 1 97 ? 0.218 -0.015 -0.033 1.00 95.81 97 LEU A C 1
ATOM 784 O O . LEU A 1 97 ? -0.234 0.102 1.100 1.00 95.81 97 LEU A O 1
ATOM 788 N N . GLU A 1 98 ? -0.261 -0.888 -0.920 1.00 96.69 98 GLU A N 1
ATOM 789 C CA . GLU A 1 98 ? -1.408 -1.762 -0.641 1.00 96.69 98 GLU A CA 1
ATOM 790 C C . GLU A 1 98 ? -1.172 -2.665 0.581 1.00 96.69 98 GLU A C 1
ATOM 792 O O . GLU A 1 98 ? -2.050 -2.819 1.431 1.00 96.69 98 GLU A O 1
ATOM 797 N N . GLU A 1 99 ? 0.024 -3.247 0.709 1.00 96.56 99 GLU A N 1
ATOM 798 C CA . GLU A 1 99 ? 0.393 -4.084 1.856 1.00 96.56 99 GLU A CA 1
ATOM 799 C C . GLU A 1 99 ? 0.388 -3.288 3.170 1.00 96.56 99 GLU A C 1
ATOM 801 O O . GLU A 1 99 ? -0.158 -3.746 4.177 1.00 96.56 99 GLU A O 1
ATOM 806 N N . VAL A 1 100 ? 0.943 -2.073 3.158 1.00 95.38 100 VAL A N 1
ATOM 807 C CA . VAL A 1 100 ? 0.957 -1.180 4.324 1.00 95.38 100 VAL A CA 1
ATOM 808 C C . VAL A 1 100 ? -0.456 -0.730 4.694 1.00 95.38 100 VAL A C 1
ATOM 810 O O . VAL A 1 100 ? -0.812 -0.761 5.872 1.00 95.38 100 VAL A O 1
ATOM 813 N N . GLU A 1 101 ? -1.280 -0.345 3.720 1.00 95.06 101 GLU A N 1
ATOM 814 C CA . GLU A 1 101 ? -2.675 0.046 3.950 1.00 95.06 101 GLU A CA 1
ATOM 815 C C . GLU A 1 101 ? -3.492 -1.100 4.549 1.00 95.06 101 GLU A C 1
ATOM 817 O O . GLU A 1 101 ? -4.237 -0.905 5.516 1.00 95.06 101 GLU A O 1
ATOM 822 N N . LYS A 1 102 ? -3.308 -2.318 4.030 1.00 96.19 102 LYS A N 1
ATOM 823 C CA . LYS A 1 102 ? -3.945 -3.518 4.573 1.00 96.19 102 LYS A CA 1
ATOM 824 C C . LYS A 1 102 ? -3.488 -3.792 6.007 1.00 96.19 102 LYS A C 1
ATOM 826 O O . LYS A 1 102 ? -4.335 -4.004 6.873 1.00 96.19 102 LYS A O 1
ATOM 831 N N . GLY A 1 103 ? -2.184 -3.712 6.276 1.00 95.12 103 GLY A N 1
ATOM 832 C CA . GLY A 1 103 ? -1.632 -3.893 7.620 1.00 95.12 103 GLY A CA 1
ATOM 833 C C . GLY A 1 103 ? -2.152 -2.861 8.628 1.00 95.12 103 GLY A C 1
ATOM 834 O O . GLY A 1 103 ? -2.477 -3.213 9.761 1.00 95.12 103 GLY A O 1
ATOM 835 N N . LEU A 1 104 ? -2.308 -1.598 8.216 1.00 93.19 104 LEU A N 1
ATOM 836 C CA . LEU A 1 104 ? -2.906 -0.552 9.053 1.00 93.19 104 LEU A CA 1
ATOM 837 C C . LEU A 1 104 ? -4.367 -0.852 9.389 1.00 93.19 104 LEU A C 1
ATOM 839 O O . LEU A 1 104 ? -4.778 -0.690 10.539 1.00 93.19 104 LEU A O 1
ATOM 843 N N . LYS A 1 105 ? -5.146 -1.299 8.400 1.00 95.00 105 LYS A N 1
ATOM 844 C CA . LYS A 1 105 ? -6.556 -1.640 8.598 1.00 95.00 105 LYS A CA 1
ATOM 845 C C . LYS A 1 105 ? -6.720 -2.830 9.542 1.00 95.00 105 LYS A C 1
ATOM 847 O O . LYS A 1 105 ? -7.499 -2.751 10.484 1.00 95.00 105 LYS A O 1
ATOM 852 N N . GLU A 1 106 ? -5.935 -3.885 9.343 1.00 95.00 106 GLU A N 1
ATOM 853 C CA . GLU A 1 106 ? -5.942 -5.062 10.217 1.00 95.00 106 GLU A CA 1
ATOM 854 C C . GLU A 1 106 ? -5.542 -4.708 11.656 1.00 95.00 106 GLU A C 1
ATOM 856 O O . GLU A 1 106 ? -6.209 -5.132 12.599 1.00 95.00 106 GLU A O 1
ATOM 861 N N . ALA A 1 107 ? -4.507 -3.883 11.843 1.00 93.12 107 ALA A N 1
ATOM 862 C CA . ALA A 1 107 ? -4.095 -3.424 13.169 1.00 93.12 107 ALA A CA 1
ATOM 863 C C . ALA A 1 107 ? -5.179 -2.576 13.857 1.00 93.12 107 ALA A C 1
ATOM 865 O O . ALA A 1 107 ? -5.402 -2.704 15.065 1.00 93.12 107 ALA A O 1
ATOM 866 N N . PHE A 1 108 ? -5.871 -1.720 13.099 1.00 92.88 108 PHE A N 1
ATOM 867 C CA . PHE A 1 108 ? -6.978 -0.920 13.616 1.00 92.88 108 PHE A CA 1
ATOM 868 C C . PHE A 1 108 ? -8.162 -1.797 14.037 1.00 92.88 108 PHE A C 1
ATOM 870 O O . PHE A 1 108 ? -8.676 -1.637 15.145 1.00 92.88 108 PHE A O 1
ATOM 877 N N . ASP A 1 109 ? -8.552 -2.753 13.193 1.00 93.94 109 ASP A N 1
ATOM 878 C CA . ASP A 1 109 ? -9.653 -3.675 13.472 1.00 93.94 109 ASP A CA 1
ATOM 879 C C . ASP A 1 109 ? -9.345 -4.549 14.696 1.00 93.94 109 ASP A C 1
ATOM 881 O O . ASP A 1 109 ? -10.191 -4.686 15.580 1.00 93.94 109 ASP A O 1
ATOM 885 N N . GLN A 1 110 ? -8.121 -5.074 14.813 1.00 93.12 110 GLN A N 1
ATOM 886 C CA . GLN A 1 110 ? -7.684 -5.828 15.994 1.00 93.12 110 GLN A CA 1
ATOM 887 C C . GLN A 1 110 ? -7.754 -4.983 17.267 1.00 93.12 110 GLN A C 1
ATOM 889 O O . GLN A 1 110 ? -8.305 -5.430 18.274 1.00 93.12 110 GLN A O 1
ATOM 894 N N . LYS A 1 111 ? -7.246 -3.745 17.228 1.00 93.31 111 LYS A N 1
ATOM 895 C CA . LYS A 1 111 ? -7.316 -2.836 18.377 1.00 93.31 111 LYS A CA 1
ATOM 896 C C . L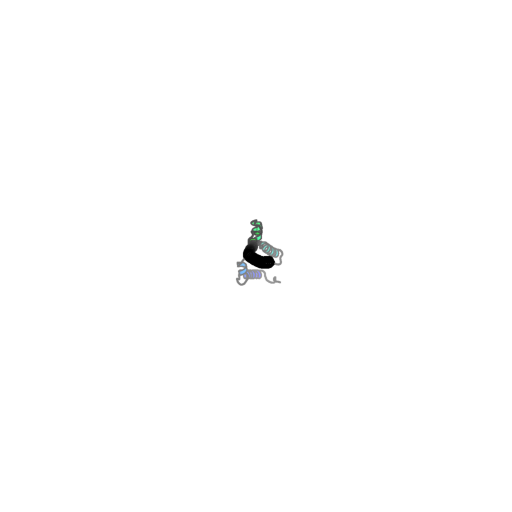YS A 1 111 ? -8.765 -2.553 18.776 1.00 93.31 111 LYS A C 1
ATOM 898 O O . LYS A 1 111 ? -9.080 -2.582 19.962 1.00 93.31 111 LYS A O 1
ATOM 903 N N . LEU A 1 112 ? -9.642 -2.325 17.799 1.00 93.75 112 LEU A N 1
ATOM 904 C CA . LEU A 1 112 ? -11.059 -2.068 18.040 1.00 93.75 112 LEU A CA 1
ATOM 905 C C . LEU A 1 112 ? -11.768 -3.277 18.668 1.00 93.75 112 LEU A C 1
ATOM 907 O O . LEU A 1 112 ? -12.634 -3.086 19.519 1.00 93.75 112 LEU A O 1
ATOM 911 N N . GLN A 1 113 ? -11.418 -4.504 18.270 1.00 92.12 113 GLN A N 1
ATOM 912 C CA . GLN A 1 113 ? -11.955 -5.723 18.888 1.00 92.12 113 GLN A CA 1
ATOM 913 C C . GLN A 1 113 ? -11.509 -5.850 20.347 1.00 92.12 113 GLN A C 1
ATOM 915 O O . GLN A 1 113 ? -12.353 -5.980 21.229 1.00 92.12 113 GLN A O 1
ATOM 920 N N . VAL A 1 114 ? -10.207 -5.709 20.615 1.00 94.12 114 VAL A N 1
ATOM 921 C CA . VAL A 1 114 ? -9.664 -5.766 21.983 1.00 94.12 114 VAL A CA 1
ATOM 922 C C . VAL A 1 114 ? -10.302 -4.698 22.876 1.00 94.12 114 VAL A C 1
ATOM 924 O O . VAL A 1 114 ? -10.678 -4.970 24.014 1.00 94.12 114 VAL A O 1
ATOM 927 N N . GLU A 1 115 ? -10.474 -3.479 22.365 1.00 92.31 115 GLU A N 1
ATOM 928 C CA . GLU A 1 115 ? -11.102 -2.390 23.113 1.00 92.31 115 GLU A CA 1
ATOM 929 C C . GLU A 1 115 ? -12.578 -2.679 23.432 1.00 92.31 115 GLU A C 1
ATOM 931 O O . GLU A 1 115 ? -13.024 -2.408 24.549 1.00 92.31 115 GLU A O 1
ATOM 936 N N . ARG A 1 116 ? -13.329 -3.294 22.505 1.00 93.88 116 ARG A N 1
ATOM 937 C CA . ARG A 1 116 ? -14.708 -3.747 22.761 1.00 93.88 116 ARG A CA 1
ATOM 938 C C . ARG A 1 116 ? -14.768 -4.823 23.837 1.00 93.88 116 ARG A C 1
ATOM 940 O O . ARG A 1 116 ? -15.591 -4.705 24.739 1.00 93.88 116 ARG A O 1
ATOM 947 N N . GLU A 1 117 ? -13.897 -5.827 23.770 1.00 94.75 117 GLU A N 1
ATOM 948 C CA . GLU A 1 117 ? -13.844 -6.909 24.762 1.00 94.75 117 GLU A CA 1
ATOM 949 C C . GLU A 1 117 ? -13.565 -6.367 26.170 1.00 94.75 117 GLU A C 1
ATOM 951 O O . GLU A 1 117 ? -14.244 -6.740 27.130 1.00 94.75 117 GLU A O 1
ATOM 956 N N . ILE A 1 118 ? -12.625 -5.423 26.297 1.00 94.31 118 ILE A N 1
ATOM 957 C CA . ILE A 1 118 ? -12.338 -4.744 27.569 1.00 94.31 118 ILE A CA 1
ATOM 958 C C . ILE A 1 118 ? -13.572 -3.980 28.060 1.00 94.31 118 ILE A C 1
ATOM 960 O O . ILE A 1 118 ? -13.933 -4.074 29.234 1.00 94.31 118 ILE A O 1
ATOM 964 N N . LEU A 1 119 ? -14.244 -3.238 27.175 1.00 95.56 119 LEU A N 1
ATOM 965 C CA . LEU A 1 119 ? -15.428 -2.459 27.537 1.00 95.56 119 LEU A CA 1
ATOM 966 C C . LEU A 1 119 ? -16.579 -3.357 28.020 1.00 95.56 119 LEU A C 1
ATOM 968 O O . LEU A 1 119 ? -17.269 -3.022 28.985 1.00 95.56 119 LEU A O 1
ATOM 972 N N . GLU A 1 120 ? -16.781 -4.504 27.372 1.00 95.81 120 GLU A N 1
ATOM 973 C CA . GLU A 1 120 ? -17.781 -5.500 27.763 1.00 95.81 120 GLU A CA 1
ATOM 974 C C . GLU A 1 120 ? -17.446 -6.154 29.106 1.00 95.81 120 GLU A C 1
ATOM 976 O O . GLU A 1 120 ? -18.333 -6.286 29.955 1.00 95.81 120 GLU A O 1
ATOM 981 N N . ALA A 1 121 ? -16.175 -6.493 29.340 1.00 95.88 121 ALA A N 1
ATOM 982 C CA . ALA A 1 121 ? -15.716 -7.039 30.613 1.00 95.88 121 ALA A CA 1
ATOM 983 C C . ALA A 1 121 ? -15.949 -6.052 31.769 1.00 95.88 121 ALA A C 1
ATOM 985 O O . ALA A 1 121 ? -16.563 -6.416 32.774 1.00 95.88 121 ALA A O 1
ATOM 986 N N . VAL A 1 122 ? -15.559 -4.783 31.592 1.00 96.00 122 VAL A N 1
ATOM 987 C CA . VAL A 1 122 ? -15.782 -3.718 32.586 1.00 96.00 122 VAL A CA 1
ATOM 988 C C . VAL A 1 122 ? -17.275 -3.504 32.833 1.00 96.00 122 VAL A C 1
ATOM 990 O O . VAL A 1 122 ? -17.708 -3.374 33.978 1.00 96.00 122 VAL A O 1
ATOM 993 N N . ARG A 1 123 ? -18.095 -3.499 31.776 1.00 95.38 123 ARG A N 1
ATOM 994 C CA . ARG A 1 123 ? -19.551 -3.358 31.909 1.00 95.38 123 ARG A CA 1
ATOM 995 C C . ARG A 1 123 ? -20.151 -4.498 32.729 1.00 95.38 123 ARG A C 1
ATOM 997 O O . ARG A 1 123 ? -21.021 -4.246 33.563 1.00 95.38 123 ARG A O 1
ATOM 1004 N N . LYS A 1 124 ? -19.703 -5.732 32.497 1.00 96.31 124 LYS A N 1
ATOM 1005 C CA . LYS A 1 124 ? -20.172 -6.908 33.233 1.00 96.31 124 LYS A CA 1
ATOM 1006 C C . LYS A 1 124 ? -19.769 -6.840 34.706 1.00 96.31 124 LYS A C 1
ATOM 1008 O O . LYS A 1 124 ? -20.622 -7.026 35.568 1.00 96.31 124 LYS A O 1
ATOM 1013 N N . GLU A 1 125 ? -18.519 -6.487 34.995 1.00 95.94 125 GLU A N 1
ATOM 1014 C CA . GLU A 1 125 ? -18.033 -6.303 36.367 1.00 95.94 125 GLU A CA 1
ATOM 1015 C C . GLU A 1 125 ? -18.846 -5.231 37.111 1.00 95.94 125 GLU A C 1
ATOM 1017 O O . GLU A 1 125 ? -19.329 -5.462 38.220 1.00 95.94 125 GLU A O 1
ATOM 1022 N N . GLN A 1 126 ? -19.095 -4.082 36.476 1.00 93.38 126 GLN A N 1
ATOM 1023 C CA . GLN A 1 126 ? -19.934 -3.032 37.057 1.00 93.38 126 GLN A CA 1
ATOM 1024 C C . GLN A 1 126 ? -21.368 -3.505 37.321 1.00 93.38 126 GLN A C 1
ATOM 1026 O O . GLN A 1 126 ? -21.947 -3.167 38.355 1.00 93.38 126 GLN A O 1
ATOM 1031 N N . GLN A 1 127 ? -21.954 -4.292 36.416 1.00 94.38 127 GLN A N 1
ATOM 1032 C CA . GLN A 1 127 ? -23.284 -4.867 36.621 1.00 94.38 127 GLN A CA 1
ATOM 1033 C C . GLN A 1 127 ? -23.315 -5.840 37.803 1.00 94.38 127 GLN A C 1
ATOM 1035 O O . GLN A 1 127 ? -24.258 -5.792 38.592 1.00 94.38 127 GLN A O 1
ATOM 1040 N N . GLU A 1 128 ? -22.293 -6.680 37.958 1.00 96.19 128 GLU A N 1
ATOM 1041 C CA . GLU A 1 128 ? -22.172 -7.604 39.089 1.00 96.19 128 GLU A CA 1
ATOM 1042 C C . GLU A 1 128 ? -22.011 -6.854 40.418 1.00 96.19 128 GLU A C 1
ATOM 1044 O O . GLU A 1 128 ? -22.669 -7.198 41.402 1.00 96.19 128 GLU A O 1
ATOM 1049 N N . ILE A 1 129 ? -21.208 -5.785 40.447 1.00 95.88 129 ILE A N 1
ATOM 1050 C CA . ILE A 1 129 ? -21.060 -4.919 41.625 1.00 95.88 129 ILE A CA 1
ATOM 1051 C C . ILE A 1 129 ? -22.402 -4.277 41.993 1.00 95.88 129 ILE A C 1
ATOM 1053 O O . ILE A 1 129 ? -22.808 -4.325 43.153 1.00 95.88 129 ILE A O 1
ATOM 1057 N N . LEU A 1 130 ? -23.120 -3.711 41.018 1.00 95.81 130 LEU A N 1
ATOM 1058 C CA . LEU A 1 130 ? -24.433 -3.103 41.256 1.00 95.81 130 LEU A CA 1
ATOM 1059 C C . LEU A 1 130 ? -25.472 -4.127 41.726 1.00 95.81 130 LEU A C 1
ATOM 1061 O O . LEU A 1 130 ? -26.314 -3.801 42.563 1.00 95.81 130 LEU A O 1
ATOM 1065 N N . ALA A 1 131 ? -25.430 -5.354 41.202 1.00 96.25 131 ALA A N 1
ATOM 1066 C CA . ALA A 1 131 ? -26.311 -6.432 41.636 1.00 96.25 131 ALA A CA 1
ATOM 1067 C C . ALA A 1 131 ? -26.043 -6.809 43.100 1.00 96.25 131 ALA A C 1
ATOM 1069 O O . ALA A 1 131 ? -26.984 -6.829 43.892 1.00 96.25 131 ALA A O 1
ATOM 1070 N N . LYS A 1 132 ? -24.771 -6.995 43.478 1.00 95.56 132 LYS A N 1
ATOM 1071 C CA . LYS A 1 132 ? -24.377 -7.257 44.872 1.00 95.56 132 LYS A CA 1
ATOM 1072 C C . LYS A 1 132 ? -24.782 -6.122 45.804 1.00 95.56 132 LYS A C 1
ATOM 1074 O O . LYS A 1 132 ? -25.414 -6.371 46.817 1.00 95.56 132 LYS A O 1
ATOM 1079 N N . GLN A 1 133 ? -24.525 -4.869 45.428 1.00 94.31 133 GLN A N 1
ATOM 1080 C CA . GLN A 1 133 ? -24.936 -3.714 46.235 1.00 94.31 133 GLN A CA 1
ATOM 1081 C C . GLN A 1 133 ? -26.454 -3.647 46.442 1.00 94.31 133 GLN A C 1
ATOM 1083 O O . GLN A 1 133 ? -26.913 -3.239 47.508 1.00 94.31 133 GLN A O 1
ATOM 1088 N N . ARG A 1 134 ? -27.251 -4.036 45.439 1.00 93.56 134 ARG A N 1
ATOM 1089 C CA . ARG A 1 134 ? -28.712 -4.128 45.584 1.00 93.56 134 ARG A CA 1
ATOM 1090 C C . ARG A 1 134 ? -29.115 -5.239 46.545 1.00 93.56 134 ARG A C 1
ATOM 1092 O O . ARG A 1 134 ? -30.002 -5.012 47.363 1.00 93.56 134 ARG A O 1
ATOM 1099 N N . GLU A 1 135 ? -28.485 -6.403 46.450 1.00 94.81 135 GLU A N 1
ATOM 1100 C CA . GLU A 1 135 ? -28.733 -7.530 47.353 1.00 94.81 135 GLU A CA 1
ATOM 1101 C C . GLU A 1 135 ? -28.344 -7.184 48.798 1.00 94.81 135 GLU A C 1
ATOM 1103 O O . GLU A 1 135 ? -29.154 -7.348 49.711 1.00 94.81 135 GLU A O 1
ATOM 1108 N N . ASP A 1 136 ? -27.171 -6.582 48.998 1.00 93.56 136 ASP A N 1
ATOM 1109 C CA . ASP A 1 136 ? -26.700 -6.098 50.298 1.00 93.56 136 ASP A CA 1
ATOM 1110 C C . ASP A 1 136 ? -27.659 -5.054 50.887 1.00 93.56 136 ASP A C 1
ATOM 1112 O O . ASP A 1 136 ? -28.000 -5.112 52.069 1.00 93.56 136 ASP A O 1
ATOM 1116 N N . MET A 1 137 ? -28.156 -4.122 50.064 1.00 92.00 137 MET A N 1
ATOM 1117 C CA . MET A 1 137 ? -29.137 -3.119 50.490 1.00 92.00 137 MET A CA 1
ATOM 1118 C C . MET A 1 137 ? -30.461 -3.765 50.918 1.00 92.00 137 MET A C 1
ATOM 1120 O O . MET A 1 137 ? -31.043 -3.359 51.925 1.00 92.00 137 MET A O 1
ATOM 1124 N N . GLN A 1 138 ? -30.939 -4.768 50.179 1.00 92.50 138 GLN A N 1
ATOM 1125 C CA . GLN A 1 138 ? -32.154 -5.507 50.530 1.00 92.50 138 GLN A CA 1
ATOM 1126 C C . GLN A 1 138 ? -31.973 -6.293 51.832 1.00 92.50 138 GLN A C 1
ATOM 1128 O O . GLN A 1 138 ? -32.824 -6.214 52.716 1.00 92.50 138 GLN A O 1
ATOM 1133 N N . SER A 1 139 ? -30.849 -6.995 51.981 1.00 92.38 139 SER A N 1
ATOM 1134 C CA . SER A 1 139 ? -30.508 -7.743 53.193 1.00 92.38 139 SER A CA 1
ATOM 1135 C C . SER A 1 139 ? -30.421 -6.827 54.415 1.00 92.38 139 SER A C 1
ATOM 1137 O O . SER A 1 139 ? -31.048 -7.089 55.445 1.00 92.38 139 SER A O 1
ATOM 1139 N N . LEU A 1 140 ? -29.733 -5.688 54.279 1.00 92.81 140 LEU A N 1
ATOM 1140 C CA . LEU A 1 140 ? -29.639 -4.685 55.335 1.00 92.81 140 LEU A CA 1
ATOM 1141 C C . LEU A 1 140 ? -31.017 -4.120 55.697 1.00 92.81 140 LEU A C 1
ATOM 1143 O O . LEU A 1 140 ? -31.304 -3.930 56.877 1.00 92.81 140 LEU A O 1
ATOM 1147 N N . HIS A 1 141 ? -31.888 -3.887 54.710 1.00 89.88 141 HIS A N 1
ATOM 1148 C CA . HIS A 1 141 ? -33.251 -3.419 54.955 1.00 89.88 141 HIS A CA 1
ATOM 1149 C C . HIS A 1 141 ? -34.082 -4.438 55.747 1.00 89.88 141 HIS A C 1
ATOM 1151 O O . HIS A 1 141 ? -34.748 -4.061 56.712 1.00 89.88 141 HIS A O 1
ATOM 1157 N N . VAL A 1 142 ? -34.008 -5.725 55.390 1.00 90.81 142 VAL A N 1
ATOM 1158 C CA . VAL A 1 142 ? -34.692 -6.809 56.116 1.00 90.81 142 VAL A CA 1
ATOM 1159 C C . VAL A 1 142 ? -34.152 -6.933 57.538 1.00 90.81 142 VAL A C 1
ATOM 1161 O O . VAL A 1 142 ? -34.937 -6.951 58.484 1.00 90.81 142 VAL A O 1
ATOM 1164 N N . SER A 1 143 ? -32.827 -6.951 57.705 1.00 90.69 143 SER A N 1
ATOM 1165 C CA . SER A 1 143 ? -32.194 -7.009 59.026 1.00 90.69 143 SER A CA 1
ATOM 1166 C C . SER A 1 143 ? -32.596 -5.814 59.894 1.00 90.69 143 SER A C 1
ATOM 1168 O O . SER A 1 143 ? -32.973 -5.987 61.051 1.00 90.69 143 SER A O 1
ATOM 1170 N N . HIS A 1 144 ? -32.599 -4.606 59.329 1.00 90.06 144 HIS A N 1
ATOM 1171 C CA . HIS A 1 144 ? -33.027 -3.398 60.027 1.00 90.06 144 HIS A CA 1
ATOM 1172 C C . HIS A 1 144 ? -34.508 -3.453 60.441 1.00 90.06 144 HIS A C 1
ATOM 1174 O O . HIS A 1 144 ? -34.845 -3.071 61.561 1.00 90.06 144 HIS A O 1
ATOM 1180 N N . MET A 1 145 ? -35.395 -3.958 59.575 1.00 89.81 145 MET A N 1
ATOM 1181 C CA . MET A 1 145 ? -36.812 -4.165 59.904 1.00 89.81 145 MET A CA 1
ATOM 1182 C C . MET A 1 145 ? -37.005 -5.176 61.036 1.00 89.81 145 MET A C 1
ATOM 1184 O O . MET A 1 145 ? -37.714 -4.871 61.993 1.00 89.81 145 MET A O 1
ATOM 1188 N N . GLN A 1 146 ? -36.318 -6.321 60.982 1.00 91.06 146 GLN A N 1
ATOM 1189 C CA . GLN A 1 146 ? -36.345 -7.325 62.052 1.00 91.06 146 GLN A CA 1
ATOM 1190 C C . GLN A 1 146 ? -35.885 -6.738 63.390 1.00 91.06 146 GLN A C 1
ATOM 1192 O O . GLN A 1 146 ? -36.500 -6.990 64.423 1.00 91.06 146 GLN A O 1
ATOM 1197 N N . LEU A 1 147 ? -34.840 -5.907 63.373 1.00 91.12 147 LEU A N 1
ATOM 1198 C CA . LEU A 1 147 ? -34.295 -5.279 64.574 1.00 91.12 147 LEU A CA 1
ATOM 1199 C C . LEU A 1 147 ? -35.274 -4.256 65.172 1.00 91.12 147 LEU A C 1
ATOM 1201 O O . LEU A 1 147 ? -35.451 -4.212 66.388 1.00 91.12 147 LEU A O 1
ATOM 1205 N N . ILE A 1 148 ? -35.966 -3.475 64.334 1.00 92.31 148 ILE A N 1
ATOM 1206 C CA . ILE A 1 148 ? -37.043 -2.576 64.782 1.00 92.31 148 ILE A CA 1
ATOM 1207 C C . ILE A 1 148 ? -38.194 -3.364 65.405 1.00 92.31 148 ILE A C 1
ATOM 1209 O O . ILE A 1 148 ? -38.732 -2.955 66.435 1.00 92.31 148 ILE A O 1
ATOM 1213 N N . GLU A 1 149 ? -38.589 -4.470 64.785 1.00 91.12 149 GLU A N 1
ATOM 1214 C CA . GLU A 1 149 ? -39.693 -5.301 65.254 1.00 91.12 149 GLU A CA 1
ATOM 1215 C C . GLU A 1 149 ? -39.353 -5.986 66.584 1.00 91.12 149 GLU A C 1
ATOM 1217 O O . GLU A 1 149 ? -40.157 -5.959 67.516 1.00 91.12 149 GLU A O 1
ATOM 1222 N N . GLU A 1 150 ? -38.121 -6.480 66.737 1.00 92.50 150 GLU A N 1
ATOM 1223 C CA . GLU A 1 150 ? -37.634 -7.021 68.005 1.00 92.50 150 GLU A CA 1
ATOM 1224 C C . GLU A 1 150 ? -37.611 -5.951 69.108 1.00 92.50 150 GLU A C 1
ATOM 1226 O O . GLU A 1 150 ? -38.063 -6.207 70.226 1.00 92.50 150 GLU A O 1
ATOM 1231 N N . GLN A 1 151 ? -37.137 -4.738 68.801 1.00 88.75 151 GLN A N 1
ATOM 1232 C CA . GLN A 1 151 ? -37.137 -3.626 69.755 1.00 88.75 151 GLN A CA 1
ATOM 1233 C C . GLN A 1 151 ? -38.556 -3.207 70.158 1.00 88.75 151 GLN A C 1
ATOM 1235 O O . GLN A 1 151 ? -38.813 -2.982 71.342 1.00 88.75 151 GLN A O 1
ATOM 1240 N N . LYS A 1 152 ? -39.496 -3.148 69.204 1.00 91.00 152 LYS A N 1
ATOM 1241 C CA . LYS A 1 152 ? -40.915 -2.893 69.498 1.00 91.00 152 LYS A CA 1
ATOM 1242 C 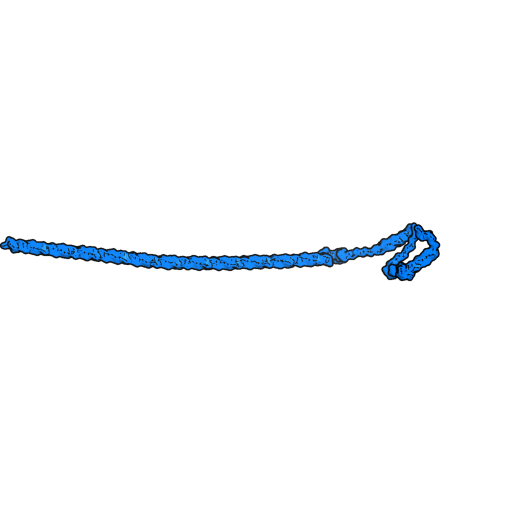C . LYS A 1 152 ? -41.494 -3.958 70.420 1.00 91.00 152 LYS A C 1
ATOM 1244 O O . LYS A 1 152 ? -42.089 -3.603 71.432 1.00 91.00 152 LYS A O 1
ATOM 1249 N N . ARG A 1 153 ? -41.259 -5.238 70.122 1.00 91.88 153 ARG A N 1
ATOM 1250 C CA . ARG A 1 153 ? -41.740 -6.356 70.942 1.00 91.88 153 ARG A CA 1
ATOM 1251 C C . ARG A 1 153 ? -41.217 -6.266 72.374 1.00 91.88 153 ARG A C 1
ATOM 1253 O O . ARG A 1 153 ? -41.998 -6.357 73.313 1.00 91.88 153 ARG A O 1
ATOM 1260 N N . ARG A 1 154 ? -39.916 -6.008 72.553 1.00 91.25 154 ARG A N 1
ATOM 1261 C CA . ARG A 1 154 ? -39.314 -5.817 73.888 1.00 91.25 154 ARG A CA 1
ATOM 1262 C C . ARG A 1 154 ? -39.943 -4.644 74.642 1.00 91.25 154 ARG A C 1
ATOM 1264 O O . ARG A 1 154 ? -40.163 -4.732 75.848 1.00 91.25 154 ARG A O 1
ATOM 1271 N N . PHE A 1 155 ? -40.232 -3.546 73.946 1.00 89.06 155 PHE A N 1
ATOM 1272 C CA . PHE A 1 155 ? -40.880 -2.383 74.548 1.00 89.06 155 PHE A CA 1
ATOM 1273 C C . PHE A 1 155 ? -42.325 -2.684 74.970 1.00 89.06 155 PHE A C 1
ATOM 1275 O O . PHE A 1 155 ? -42.736 -2.301 76.064 1.00 89.06 155 PHE A O 1
ATOM 1282 N N . GLU A 1 156 ? -43.083 -3.394 74.134 1.00 90.88 156 GLU A N 1
ATOM 1283 C CA . GLU A 1 156 ? -44.446 -3.841 74.439 1.00 90.88 156 GLU A CA 1
ATOM 1284 C C . GLU A 1 156 ? -44.475 -4.813 75.623 1.00 90.88 156 GLU A C 1
ATOM 1286 O O . GLU A 1 156 ? -45.270 -4.625 76.542 1.00 90.88 156 GLU A O 1
ATOM 1291 N N . GLU A 1 157 ? -43.569 -5.793 75.661 1.00 91.75 157 GLU A N 1
ATOM 1292 C CA . GLU A 1 157 ? -43.417 -6.722 76.787 1.00 91.75 157 GLU A CA 1
ATOM 1293 C C . GLU A 1 157 ? -43.117 -5.972 78.094 1.00 91.75 157 GLU A C 1
ATOM 1295 O O . GLU A 1 157 ? -43.774 -6.211 79.107 1.00 91.75 157 GLU A O 1
ATOM 1300 N N . SER A 1 158 ? -42.200 -4.998 78.065 1.00 88.31 158 SER A N 1
ATOM 1301 C CA . SER A 1 158 ? -41.889 -4.165 79.235 1.00 88.31 158 SER A CA 1
ATOM 1302 C C . SER A 1 158 ? -43.055 -3.264 79.661 1.00 88.31 158 SER A C 1
ATOM 1304 O O . SER A 1 158 ? -43.214 -2.982 80.849 1.00 88.31 158 SER A O 1
ATOM 1306 N N . GLN A 1 159 ? -43.869 -2.786 78.716 1.00 84.56 159 GLN A N 1
ATOM 1307 C CA . GLN A 1 159 ? -45.084 -2.019 79.004 1.00 84.56 159 GLN A CA 1
ATOM 1308 C C . GLN A 1 159 ? -46.156 -2.892 79.662 1.00 84.56 159 GLN A C 1
ATOM 1310 O O . GLN A 1 159 ? -46.842 -2.433 80.576 1.00 84.56 159 GLN A O 1
ATOM 1315 N N . ILE A 1 160 ? -46.316 -4.132 79.194 1.00 90.69 160 ILE A N 1
ATOM 1316 C CA . ILE A 1 160 ? -47.261 -5.099 79.758 1.00 90.69 160 ILE A CA 1
ATOM 1317 C C . ILE A 1 160 ? -46.832 -5.466 81.178 1.00 90.69 160 ILE A C 1
ATOM 1319 O O . ILE A 1 160 ? -47.643 -5.314 82.089 1.00 90.69 160 ILE A O 1
ATOM 1323 N N . SER A 1 161 ? -45.562 -5.829 81.390 1.00 87.06 161 SER A N 1
ATOM 1324 C CA . SER A 1 161 ? -45.061 -6.178 82.725 1.00 87.06 161 SER A CA 1
ATOM 1325 C C . SER A 1 161 ? -45.213 -5.013 83.708 1.00 87.06 161 SER A C 1
ATOM 1327 O O . SER A 1 161 ? -45.710 -5.197 84.812 1.00 87.06 161 SER A O 1
ATOM 1329 N N . ALA A 1 162 ? -44.902 -3.781 83.287 1.00 88.62 162 ALA A N 1
ATOM 1330 C CA . ALA A 1 162 ? -45.095 -2.597 84.124 1.00 88.62 162 ALA A CA 1
ATOM 1331 C C . ALA A 1 162 ? -46.577 -2.350 84.467 1.00 88.62 162 ALA A C 1
ATOM 1333 O O . ALA A 1 162 ? -46.896 -1.937 85.582 1.00 88.62 162 ALA A O 1
ATOM 1334 N N . LYS A 1 163 ? -47.504 -2.600 83.530 1.00 86.25 163 LYS A N 1
ATOM 1335 C CA . LYS A 1 163 ? -48.949 -2.505 83.798 1.00 86.25 163 LYS A CA 1
ATOM 1336 C C . LYS A 1 163 ? -49.419 -3.582 84.773 1.00 86.25 163 LYS A C 1
ATOM 1338 O O . LYS A 1 163 ? -50.246 -3.278 85.630 1.00 86.25 163 LYS A O 1
ATOM 1343 N N . GLU A 1 164 ? -48.910 -4.805 84.655 1.00 87.25 164 GLU A N 1
ATOM 1344 C CA . GLU A 1 164 ? -49.196 -5.906 85.580 1.00 87.25 164 GLU A CA 1
ATOM 1345 C C . GLU A 1 164 ? -48.659 -5.610 86.988 1.00 87.25 164 GLU A C 1
ATOM 1347 O O . GLU A 1 164 ? -49.393 -5.756 87.967 1.00 87.25 164 GLU A O 1
ATOM 1352 N N . ASP A 1 165 ? -47.438 -5.086 87.101 1.00 88.12 165 ASP A N 1
ATOM 1353 C CA . ASP A 1 165 ? -46.854 -4.645 88.372 1.00 88.12 165 ASP A CA 1
ATOM 1354 C C . ASP A 1 165 ? -47.706 -3.543 89.026 1.00 88.12 165 ASP A C 1
ATOM 1356 O O . ASP A 1 165 ? -48.047 -3.618 90.208 1.00 88.12 165 ASP A O 1
ATOM 1360 N N . ILE A 1 166 ? -48.143 -2.545 88.250 1.00 87.06 166 ILE A N 1
ATOM 1361 C CA . ILE A 1 166 ? -49.043 -1.490 88.742 1.00 87.06 166 ILE A CA 1
ATOM 1362 C C . ILE A 1 166 ? -50.398 -2.071 89.180 1.00 87.06 166 ILE A C 1
ATOM 1364 O O . ILE A 1 166 ? -50.943 -1.658 90.206 1.00 87.06 166 ILE A O 1
ATOM 1368 N N . ALA A 1 167 ? -50.960 -3.018 88.424 1.00 87.25 167 ALA A N 1
ATOM 1369 C CA . ALA A 1 167 ? -52.251 -3.630 88.732 1.00 87.25 167 ALA A CA 1
ATOM 1370 C C . ALA A 1 167 ? -52.195 -4.469 90.017 1.00 87.25 167 ALA A C 1
ATOM 1372 O O . ALA A 1 167 ? -53.072 -4.336 90.873 1.00 87.25 167 ALA A O 1
ATOM 1373 N N . THR A 1 168 ? -51.149 -5.282 90.181 1.00 87.94 168 THR A N 1
ATOM 1374 C CA . THR A 1 168 ? -50.936 -6.088 91.391 1.00 87.94 168 THR A CA 1
ATOM 1375 C C . THR A 1 168 ? -50.717 -5.211 92.624 1.00 87.94 168 THR A C 1
ATOM 1377 O O . THR A 1 168 ? -51.245 -5.512 93.698 1.00 87.94 168 THR A O 1
ATOM 1380 N N . GLU A 1 169 ? -50.011 -4.087 92.486 1.00 86.75 169 GLU A N 1
ATOM 1381 C CA . GLU A 1 169 ? -49.816 -3.133 93.579 1.00 86.75 169 GLU A CA 1
ATOM 1382 C C . GLU A 1 169 ? -51.124 -2.415 93.959 1.00 86.75 169 GLU A C 1
ATOM 1384 O O . GLU A 1 169 ? -51.465 -2.317 95.141 1.00 86.75 169 GLU A O 1
ATOM 1389 N N . LEU A 1 170 ? -51.929 -2.004 92.972 1.00 84.94 170 LEU A N 1
ATOM 1390 C CA . LEU A 1 170 ? -53.284 -1.476 93.186 1.00 84.94 170 LEU A CA 1
ATOM 1391 C C . LEU A 1 170 ? -54.194 -2.481 93.904 1.00 84.94 170 LEU A C 1
ATOM 1393 O O . LEU A 1 170 ? -54.998 -2.106 94.763 1.00 84.94 170 LEU A O 1
ATOM 1397 N N . GLU A 1 171 ? -54.086 -3.761 93.561 1.00 86.44 171 GLU A N 1
ATOM 1398 C CA . GLU A 1 171 ? -54.883 -4.824 94.164 1.00 86.44 171 GLU A CA 1
ATOM 1399 C C . GLU A 1 171 ? -54.471 -5.090 95.620 1.00 86.44 171 GLU A C 1
ATOM 1401 O O . GLU A 1 171 ? -55.335 -5.193 96.499 1.00 86.44 171 GLU A O 1
ATOM 1406 N N . LYS A 1 172 ? -53.162 -5.083 95.915 1.00 86.38 172 LYS A N 1
ATOM 1407 C CA . LYS A 1 172 ? -52.641 -5.108 97.293 1.00 86.38 172 LYS A CA 1
ATOM 1408 C C . LYS A 1 172 ? -53.131 -3.912 98.101 1.00 86.38 172 LYS A C 1
ATOM 1410 O O . LYS A 1 172 ? -53.623 -4.108 99.214 1.00 86.38 172 LYS A O 1
ATOM 1415 N N . GLN A 1 173 ? -53.057 -2.699 97.550 1.00 82.69 173 GLN A N 1
ATOM 1416 C CA . GLN A 1 173 ? -53.553 -1.494 98.220 1.00 82.69 173 GLN A CA 1
ATOM 1417 C C . GLN A 1 173 ? -55.051 -1.591 98.515 1.00 82.69 173 GLN A C 1
ATOM 1419 O O . GLN A 1 173 ? -55.469 -1.320 99.640 1.00 82.69 173 GLN A O 1
ATOM 1424 N N . LYS A 1 174 ? -55.869 -2.052 97.557 1.00 82.62 174 LYS A N 1
ATOM 1425 C CA . LYS A 1 174 ? -57.302 -2.304 97.786 1.00 82.62 174 LYS A CA 1
ATOM 1426 C C . LYS A 1 174 ? -57.539 -3.321 98.897 1.00 82.62 174 LYS A C 1
ATOM 1428 O O . LYS A 1 174 ? -58.419 -3.109 99.731 1.00 82.62 174 LYS A O 1
ATOM 1433 N N . LYS A 1 175 ? -56.775 -4.415 98.925 1.00 82.38 175 LYS A N 1
ATOM 1434 C CA . LYS A 1 175 ? -56.899 -5.459 99.950 1.00 82.38 175 LYS A CA 1
ATOM 1435 C C . LYS A 1 175 ? -56.533 -4.927 101.338 1.00 82.38 175 LYS A C 1
ATOM 1437 O O . LYS A 1 175 ? -57.307 -5.115 102.272 1.00 82.38 175 LYS A O 1
ATOM 1442 N N . GLN A 1 176 ? -55.438 -4.175 101.449 1.00 82.25 176 GLN A N 1
ATOM 1443 C CA . GLN A 1 176 ? -55.043 -3.490 102.685 1.00 82.25 176 GLN A CA 1
ATOM 1444 C C . GLN A 1 176 ? -56.084 -2.461 103.141 1.00 82.25 176 GLN A C 1
ATOM 1446 O O . GLN A 1 176 ? -56.388 -2.378 104.330 1.00 82.25 176 GLN A O 1
ATOM 1451 N N . LEU A 1 177 ? -56.668 -1.699 102.210 1.00 80.38 177 LEU A N 1
ATOM 1452 C CA . LEU A 1 177 ? -57.727 -0.739 102.517 1.00 80.38 177 LEU A CA 1
ATOM 1453 C C . LEU A 1 177 ? -58.982 -1.448 103.044 1.00 80.38 177 LEU A C 1
ATOM 1455 O O . LEU A 1 177 ? -59.586 -0.997 104.012 1.00 80.38 177 LEU A O 1
ATOM 1459 N N . LYS A 1 178 ? -59.346 -2.585 102.441 1.00 78.50 178 LYS A N 1
ATOM 1460 C CA . LYS A 1 178 ? -60.484 -3.412 102.859 1.00 78.50 178 LYS A CA 1
ATOM 1461 C C . LYS A 1 178 ? -60.255 -4.038 104.238 1.00 78.50 178 LYS A C 1
ATOM 1463 O O . LYS A 1 178 ? -61.165 -4.037 105.057 1.00 78.50 178 LYS A O 1
ATOM 1468 N N . GLU A 1 179 ? -59.043 -4.514 104.522 1.00 76.81 179 GLU A N 1
ATOM 1469 C CA . GLU A 1 179 ? -58.652 -5.010 105.849 1.00 76.81 179 GLU A CA 1
ATOM 1470 C C . GLU A 1 179 ? -58.610 -3.907 106.915 1.00 76.81 179 GLU A C 1
ATOM 1472 O O . GLU A 1 179 ? -58.961 -4.169 108.065 1.00 76.81 179 GLU A O 1
ATOM 1477 N N . ARG A 1 180 ? -58.196 -2.680 106.563 1.00 75.69 180 ARG A N 1
ATOM 1478 C CA . ARG A 1 180 ? -58.315 -1.511 107.454 1.00 75.69 180 ARG A CA 1
ATOM 1479 C C . ARG A 1 180 ? -59.776 -1.170 107.726 1.00 75.69 180 ARG A C 1
ATOM 1481 O O . ARG A 1 180 ? -60.150 -1.041 108.880 1.00 75.69 180 ARG A O 1
ATOM 1488 N N . TYR A 1 181 ? -60.607 -1.111 106.688 1.00 73.94 181 TYR A N 1
ATOM 1489 C CA . TYR A 1 181 ? -62.033 -0.814 106.824 1.00 73.94 181 TYR A CA 1
ATOM 1490 C C . TYR A 1 181 ? -62.773 -1.853 107.682 1.00 73.94 181 TYR A C 1
ATOM 1492 O O . TYR A 1 181 ? -63.601 -1.499 108.517 1.00 73.94 181 TYR A O 1
ATOM 1500 N N . LEU A 1 182 ? -62.449 -3.141 107.514 1.00 73.88 182 LEU A N 1
ATOM 1501 C CA . LEU A 1 182 ? -62.991 -4.219 108.344 1.00 73.88 182 LEU A CA 1
ATOM 1502 C C . LEU A 1 182 ? -62.526 -4.121 109.804 1.00 73.88 182 LEU A C 1
ATOM 1504 O O . LEU A 1 182 ? -63.336 -4.363 110.694 1.00 73.88 182 LEU A O 1
ATOM 1508 N N . ARG A 1 183 ? -61.268 -3.729 110.060 1.00 73.19 183 ARG A N 1
ATOM 1509 C CA . ARG A 1 183 ? -60.766 -3.445 111.417 1.00 73.19 183 ARG A CA 1
ATOM 1510 C C . ARG A 1 183 ? -61.489 -2.264 112.064 1.00 73.19 183 ARG A C 1
ATOM 1512 O O . ARG A 1 183 ? -62.017 -2.426 113.155 1.00 73.19 183 ARG A O 1
ATOM 1519 N N . ASP A 1 184 ? -61.620 -1.143 111.358 1.00 73.00 184 ASP A N 1
ATOM 1520 C CA . ASP A 1 184 ? -62.326 0.045 111.860 1.00 73.00 184 ASP A CA 1
ATOM 1521 C C . ASP A 1 184 ? -63.816 -0.238 112.149 1.00 73.00 184 ASP A C 1
ATOM 1523 O O . ASP A 1 184 ? -64.390 0.309 113.093 1.00 73.00 184 ASP A O 1
ATOM 1527 N N . MET A 1 185 ? -64.466 -1.107 111.361 1.00 67.06 185 MET A N 1
ATOM 1528 C CA . MET A 1 185 ? -65.828 -1.579 111.651 1.00 67.06 185 MET A CA 1
ATOM 1529 C C . MET A 1 185 ? -65.892 -2.511 112.865 1.00 67.06 185 MET A C 1
ATOM 1531 O O . MET A 1 185 ? -66.858 -2.440 113.622 1.00 67.06 185 MET A O 1
ATOM 1535 N N . HIS A 1 186 ? -64.894 -3.375 113.055 1.00 61.53 186 HIS A N 1
ATOM 1536 C CA . HIS A 1 186 ? -64.824 -4.269 114.211 1.00 61.53 186 HIS A CA 1
ATOM 1537 C C . HIS A 1 186 ? -64.611 -3.478 115.510 1.00 61.53 186 HIS A C 1
ATOM 1539 O O . HIS A 1 186 ? -65.309 -3.714 116.496 1.00 61.53 186 HIS A O 1
ATOM 1545 N N . ASP A 1 187 ? -63.754 -2.457 115.470 1.00 60.38 187 ASP A N 1
ATOM 1546 C CA . ASP A 1 187 ? -63.502 -1.558 116.598 1.00 60.38 187 ASP A CA 1
ATOM 1547 C C . ASP A 1 187 ? -64.717 -0.669 116.916 1.00 60.38 187 ASP A C 1
ATOM 1549 O O . ASP A 1 187 ? -65.007 -0.419 118.082 1.00 60.38 187 ASP A O 1
ATOM 1553 N N . ARG A 1 188 ? -65.512 -0.255 115.915 1.00 55.97 188 ARG A N 1
ATOM 1554 C CA . ARG A 1 188 ? -66.793 0.445 116.155 1.00 55.97 188 ARG A CA 1
ATOM 1555 C C . ARG A 1 188 ? -67.895 -0.448 116.723 1.00 55.97 188 ARG A C 1
ATOM 1557 O O . ARG A 1 188 ? -68.807 0.071 117.357 1.00 55.97 188 ARG A O 1
ATOM 1564 N N . CYS A 1 189 ? -67.836 -1.759 116.499 1.00 51.22 189 CYS A N 1
ATOM 1565 C CA . CYS A 1 189 ? -68.836 -2.701 117.001 1.00 51.22 189 CYS A CA 1
ATOM 1566 C C . CYS A 1 189 ? -68.530 -3.197 118.428 1.00 51.22 189 CYS A C 1
ATOM 1568 O O . CYS A 1 189 ? -69.436 -3.689 119.089 1.00 51.22 189 CYS A O 1
ATOM 1570 N N . MET A 1 190 ? -67.289 -3.042 118.912 1.00 48.62 190 MET A N 1
ATOM 1571 C CA . MET A 1 190 ? -66.878 -3.358 120.292 1.00 48.62 190 MET A CA 1
ATOM 1572 C C . MET A 1 190 ? -67.045 -2.191 121.290 1.00 48.62 190 MET A C 1
ATOM 1574 O O . MET A 1 190 ? -66.744 -2.358 122.468 1.00 48.62 190 MET A O 1
ATOM 1578 N N . VAL A 1 191 ? -67.510 -1.017 120.842 1.00 49.28 191 VAL A N 1
ATOM 1579 C CA . VAL A 1 191 ? -67.685 0.197 121.674 1.00 49.28 191 VAL A CA 1
ATOM 1580 C C . VAL A 1 191 ? -69.175 0.528 121.943 1.00 49.28 191 VAL A C 1
ATOM 1582 O O . VAL A 1 191 ? -69.488 1.583 122.488 1.00 49.28 191 VAL A O 1
ATOM 1585 N N . MET A 1 192 ? -70.106 -0.378 121.618 1.00 38.88 192 MET A N 1
ATOM 1586 C CA . MET A 1 192 ? -71.503 -0.358 122.103 1.00 38.88 192 MET A CA 1
ATOM 1587 C C . MET A 1 192 ? -71.742 -1.508 123.074 1.00 38.88 192 MET A C 1
ATOM 1589 O O . MET A 1 192 ? -72.499 -1.286 124.043 1.00 38.88 192 MET A O 1
#

Organism: Alternaria alternata (NCBI:txid5599)

pLDDT: mean 85.84, std 10.24, range [38.88, 96.69]

Foldseek 3Di:
DPPPDDVVVVVVVVVVQCPDPVHCVVVVVVPDDDFDDPVDPVSVVVVVVVVVVPDDPPDDQLNCCCPVVVDDSCRGPVNVVVVVVVVVVVVVVVVVVVVVVVVVVVVVVVVVVVVVVVVVVVVVVVVVVVVVVVVVVVVVVVVVVVVVVVVVVVVVVVVVVVVVVVVVVVVVVVVVVVVVVVVVVVVVVVVD

Secondary structure (DSSP, 8-state):
----S-HHHHHHHHHHHHH-TTTTHHHHHTT-------SSHHHHHHHHHHHHHT------HHHIIIIIS---GGGSHHHHHHHHHHHHHHHHHHHHHHHHHHHHHHHHHHHHHHHHHHHHHHHHHHHHHHHHHHHHHHHHHHHHHHHHHHHHHHHHHHHHHHHHHHHHHHHHHHHHHHHHHHHHHHHHHS--